Protein AF-A0AAU9R9P5-F1 (afdb_monomer)

Structure (mmCIF, N/CA/C/O backbone):
data_AF-A0AAU9R9P5-F1
#
_entry.id   AF-A0AAU9R9P5-F1
#
loop_
_atom_site.group_PDB
_atom_site.id
_atom_site.type_symbol
_atom_site.label_atom_id
_atom_site.label_alt_id
_atom_site.label_comp_id
_atom_site.label_asym_id
_atom_site.label_entity_id
_atom_site.label_seq_id
_atom_site.pdbx_PDB_ins_code
_atom_site.Cartn_x
_atom_site.Cartn_y
_atom_site.Cartn_z
_atom_site.occupancy
_atom_site.B_iso_or_equiv
_atom_site.auth_seq_id
_atom_site.auth_comp_id
_atom_site.auth_asym_id
_atom_site.auth_atom_id
_atom_site.pdbx_PDB_model_num
ATOM 1 N N . MET A 1 1 ? -81.548 -40.524 -38.681 1.00 37.81 1 MET A N 1
ATOM 2 C CA . MET A 1 1 ? -80.956 -41.274 -37.548 1.00 37.81 1 MET A CA 1
ATOM 3 C C . MET A 1 1 ? -80.816 -40.318 -36.364 1.00 37.81 1 MET A C 1
ATOM 5 O O . MET A 1 1 ? -80.563 -39.145 -36.595 1.00 37.81 1 MET A O 1
ATOM 9 N N . ILE A 1 2 ? -81.042 -40.787 -35.137 1.00 28.77 2 ILE A N 1
ATOM 10 C CA . ILE A 1 2 ? -80.993 -40.034 -33.860 1.00 28.77 2 ILE A CA 1
ATOM 11 C C . ILE A 1 2 ? -79.858 -40.667 -33.016 1.00 28.77 2 ILE A C 1
ATOM 13 O O . ILE A 1 2 ? -79.661 -41.870 -33.199 1.00 28.77 2 ILE A O 1
ATOM 17 N N . PRO A 1 3 ? -79.146 -39.999 -32.070 1.00 41.91 3 PRO A N 1
ATOM 18 C CA . PRO A 1 3 ? -79.116 -38.583 -31.654 1.00 41.91 3 PRO A CA 1
ATOM 19 C C . PRO A 1 3 ? -77.734 -37.950 -32.061 1.00 41.91 3 PRO A C 1
ATOM 21 O O . PRO A 1 3 ? -77.347 -38.176 -33.198 1.00 41.91 3 PRO A O 1
ATOM 24 N N . LYS A 1 4 ? -76.911 -37.160 -31.324 1.00 35.78 4 LYS A N 1
ATOM 25 C CA . LYS A 1 4 ? -76.925 -36.603 -29.947 1.00 35.78 4 LYS A CA 1
ATOM 26 C C . LYS A 1 4 ? -76.012 -35.360 -29.773 1.00 35.78 4 LYS A C 1
ATOM 28 O O . LYS A 1 4 ? -74.837 -35.391 -30.109 1.00 35.78 4 LYS A O 1
ATOM 33 N N . ARG A 1 5 ? -76.577 -34.304 -29.168 1.00 34.19 5 ARG A N 1
ATOM 34 C CA . ARG A 1 5 ? -75.988 -33.269 -28.275 1.00 34.19 5 ARG A CA 1
ATOM 35 C C . ARG A 1 5 ? -74.442 -33.261 -28.104 1.00 34.19 5 ARG A C 1
ATOM 37 O O . ARG A 1 5 ? -73.913 -34.089 -27.366 1.00 34.19 5 ARG A O 1
ATOM 44 N N . LYS A 1 6 ? -73.734 -32.244 -28.630 1.00 39.09 6 LYS A N 1
ATOM 45 C CA . LYS A 1 6 ? -72.429 -31.825 -28.063 1.00 39.09 6 LYS A CA 1
ATOM 46 C C . LYS A 1 6 ? -72.689 -31.115 -26.731 1.00 39.09 6 LYS A C 1
ATOM 48 O O . LYS A 1 6 ? -73.464 -30.162 -26.696 1.00 39.09 6 LYS A O 1
ATOM 53 N N . ASN A 1 7 ? -72.069 -31.579 -25.649 1.00 37.62 7 ASN A N 1
ATOM 54 C CA . ASN A 1 7 ? -72.181 -30.928 -24.343 1.00 37.62 7 ASN A CA 1
ATOM 55 C C . ASN A 1 7 ? -71.258 -29.707 -24.253 1.00 37.62 7 ASN A C 1
ATOM 57 O O . ASN A 1 7 ? -70.141 -29.717 -24.769 1.00 37.62 7 ASN A O 1
ATOM 61 N N . SER A 1 8 ? -71.718 -28.686 -23.531 1.00 43.59 8 SER A N 1
ATOM 62 C CA . SER A 1 8 ? -70.841 -27.654 -22.979 1.00 43.59 8 SER A CA 1
ATOM 63 C C . SER A 1 8 ? -69.870 -28.286 -21.982 1.00 43.59 8 SER A C 1
ATOM 65 O O . SER A 1 8 ? -70.287 -29.105 -21.166 1.00 43.59 8 SER A O 1
ATOM 67 N N . ASN A 1 9 ? -68.612 -27.853 -22.007 1.00 38.44 9 ASN A N 1
ATOM 68 C CA . ASN A 1 9 ? -67.806 -27.745 -20.797 1.00 38.44 9 ASN A CA 1
ATOM 69 C C . ASN A 1 9 ? -67.014 -26.439 -20.874 1.00 38.44 9 ASN A C 1
ATOM 71 O O . ASN A 1 9 ? -66.158 -26.241 -21.735 1.00 38.44 9 ASN A O 1
ATOM 75 N N . LYS A 1 10 ? -67.373 -25.516 -19.985 1.00 42.66 10 LYS A N 1
ATOM 76 C CA . LYS A 1 10 ? -66.825 -24.166 -19.893 1.00 42.66 10 LYS A CA 1
ATOM 77 C C . LYS A 1 10 ? -65.456 -24.266 -19.219 1.00 42.66 10 LYS A C 1
ATOM 79 O O . LYS A 1 10 ? -65.394 -24.395 -18.003 1.00 42.66 10 LYS A O 1
ATOM 84 N N . MET A 1 11 ? -64.368 -24.243 -19.994 1.00 39.88 11 MET A N 1
ATOM 85 C CA . MET A 1 11 ? -63.019 -24.158 -19.422 1.00 39.88 11 MET A CA 1
ATOM 86 C C . MET A 1 11 ? -62.846 -22.809 -18.725 1.00 39.88 11 MET A C 1
ATOM 88 O O . MET A 1 11 ? -62.544 -21.794 -19.358 1.00 39.88 11 MET A O 1
ATOM 92 N N . GLU A 1 12 ? -63.036 -22.805 -17.411 1.00 40.84 12 GLU A N 1
ATOM 93 C CA . GLU A 1 12 ? -62.598 -21.711 -16.561 1.00 40.84 12 GLU A CA 1
ATOM 94 C C . GLU A 1 12 ? -61.076 -21.614 -16.669 1.00 40.84 12 GLU A C 1
ATOM 96 O O . GLU A 1 12 ? -60.348 -22.578 -16.420 1.00 40.84 12 GLU A O 1
ATOM 101 N N . LYS A 1 13 ? -60.583 -20.454 -17.109 1.00 37.19 13 LYS A N 1
ATOM 102 C CA . LYS A 1 13 ? -59.147 -20.191 -17.175 1.00 37.19 13 LYS A CA 1
ATOM 103 C C . LYS A 1 13 ? -58.648 -19.996 -15.750 1.00 37.19 13 LYS A C 1
ATOM 105 O O . LYS A 1 13 ? -58.650 -18.872 -15.255 1.00 37.19 13 LYS A O 1
ATOM 110 N N . LEU A 1 14 ? -58.255 -21.095 -15.106 1.00 36.91 14 LEU A N 1
ATOM 111 C CA . LEU A 1 14 ? -57.633 -21.089 -13.788 1.00 36.91 14 LEU A CA 1
ATOM 112 C C . LEU A 1 14 ? -56.349 -20.256 -13.868 1.00 36.91 14 LEU A C 1
ATOM 114 O O . LEU A 1 14 ? -55.315 -20.712 -14.357 1.00 36.91 14 LEU A O 1
ATOM 118 N N . LEU A 1 15 ? -56.454 -18.993 -13.464 1.00 35.28 15 LEU A N 1
ATOM 119 C CA . LEU A 1 15 ? -55.381 -18.024 -13.591 1.00 35.28 15 LEU A CA 1
ATOM 120 C C . LEU A 1 15 ? -54.384 -18.293 -12.466 1.00 35.28 15 LEU A C 1
ATOM 122 O O . LEU A 1 15 ? -54.540 -17.786 -11.358 1.00 35.28 15 LEU A O 1
ATOM 126 N N . VAL A 1 16 ? -53.400 -19.154 -12.745 1.00 39.41 16 VAL A N 1
ATOM 127 C CA . VAL A 1 16 ? -52.330 -19.510 -11.806 1.00 39.41 16 VAL A CA 1
ATOM 128 C C . VAL A 1 16 ? -51.485 -18.267 -11.553 1.00 39.41 16 VAL A C 1
ATOM 130 O O . VAL A 1 16 ? -50.494 -18.005 -12.237 1.00 39.41 16 VAL A O 1
ATOM 133 N N . LEU A 1 17 ? -51.916 -17.473 -10.574 1.00 40.88 17 LEU A N 1
ATOM 134 C CA . LEU A 1 17 ? -51.205 -16.304 -10.095 1.00 40.88 17 LEU A CA 1
ATOM 135 C C . LEU A 1 17 ? -49.980 -16.794 -9.322 1.00 40.88 17 LEU A C 1
ATOM 137 O O . LEU A 1 17 ? -50.003 -16.942 -8.102 1.00 40.88 17 LEU A O 1
ATOM 141 N N . SER A 1 18 ? -48.922 -17.091 -10.075 1.00 44.28 18 SER A N 1
ATOM 142 C CA . SER A 1 18 ? -47.599 -17.422 -9.564 1.00 44.28 18 SER A CA 1
ATOM 143 C C . SER A 1 18 ? -47.056 -16.228 -8.783 1.00 44.28 18 SER A C 1
ATOM 145 O O . SER A 1 18 ? -46.305 -15.409 -9.318 1.00 44.28 18 SER A O 1
ATOM 147 N N . LEU A 1 19 ? -47.435 -16.150 -7.506 1.00 42.16 19 LEU A N 1
ATOM 148 C CA . LEU A 1 19 ? -46.824 -15.311 -6.485 1.00 42.16 19 LEU A CA 1
ATOM 149 C C . LEU A 1 19 ? -45.392 -15.797 -6.258 1.00 42.16 19 LEU A C 1
ATOM 151 O O . LEU A 1 19 ? -45.064 -16.443 -5.264 1.00 42.16 19 LEU A O 1
ATOM 155 N N . LEU A 1 20 ? -44.530 -15.458 -7.217 1.00 40.12 20 LEU A N 1
ATOM 156 C CA . LEU A 1 20 ? -43.106 -15.342 -6.993 1.00 40.12 20 LEU A CA 1
ATOM 157 C C . LEU A 1 20 ? -42.948 -14.382 -5.820 1.00 40.12 20 LEU A C 1
ATOM 159 O O . LEU A 1 20 ? -43.106 -13.170 -5.969 1.00 40.12 20 LEU A O 1
ATOM 163 N N . LEU A 1 21 ? -42.630 -14.945 -4.656 1.00 44.06 21 LEU A N 1
ATOM 164 C CA . LEU A 1 21 ? -42.079 -14.212 -3.529 1.00 44.06 21 LEU A CA 1
ATOM 165 C C . LEU A 1 21 ? -40.680 -13.742 -3.931 1.00 44.06 21 LEU A C 1
ATOM 167 O O . LEU A 1 21 ? -39.663 -14.243 -3.450 1.00 44.06 21 LEU A O 1
ATOM 171 N N . ILE A 1 22 ? -40.639 -12.762 -4.837 1.00 45.56 22 ILE A N 1
ATOM 172 C CA . ILE A 1 22 ? -39.493 -11.889 -5.004 1.00 45.56 22 ILE A CA 1
ATOM 173 C C . ILE A 1 22 ? -39.388 -11.171 -3.668 1.00 45.56 22 ILE A C 1
ATOM 175 O O . ILE A 1 22 ? -40.047 -10.160 -3.429 1.00 45.56 22 ILE A O 1
ATOM 179 N N . SER A 1 23 ? -38.576 -11.732 -2.775 1.00 40.72 23 SER A N 1
ATOM 180 C CA . SER A 1 23 ? -38.058 -10.997 -1.640 1.00 40.72 23 SER A CA 1
ATOM 181 C C . SER A 1 23 ? -37.206 -9.877 -2.221 1.00 40.72 23 SER A C 1
ATOM 183 O O . SER A 1 23 ? -35.996 -10.017 -2.406 1.00 40.72 23 SER A O 1
ATOM 185 N N . THR A 1 24 ? -37.854 -8.757 -2.548 1.00 44.97 24 THR A N 1
ATOM 186 C CA . THR A 1 24 ? -37.203 -7.471 -2.748 1.00 44.97 24 THR A CA 1
ATOM 187 C C . THR A 1 24 ? -36.682 -7.045 -1.388 1.00 44.97 24 THR A C 1
ATOM 189 O O . THR A 1 24 ? -37.244 -6.185 -0.711 1.00 44.97 24 THR A O 1
ATOM 192 N N . SER A 1 25 ? -35.610 -7.716 -0.976 1.00 43.50 25 SER A N 1
ATOM 193 C CA . SER A 1 25 ? -34.723 -7.305 0.088 1.00 43.50 25 SER A CA 1
ATOM 194 C C . SER A 1 25 ? -34.164 -5.963 -0.351 1.00 43.50 25 SER A C 1
ATOM 196 O O . SER A 1 25 ? -33.149 -5.900 -1.045 1.00 43.50 25 SER A O 1
ATOM 198 N N . ILE A 1 26 ? -34.880 -4.886 -0.015 1.00 42.50 26 ILE A N 1
ATOM 199 C CA . ILE A 1 26 ? -34.379 -3.525 -0.141 1.00 42.50 26 ILE A CA 1
ATOM 200 C C . ILE A 1 26 ? -33.242 -3.453 0.867 1.00 42.50 26 ILE A C 1
ATOM 202 O O . ILE A 1 26 ? -33.437 -3.135 2.039 1.00 42.50 26 ILE A O 1
ATOM 206 N N . ALA A 1 27 ? -32.054 -3.837 0.406 1.00 40.03 27 ALA A N 1
ATOM 207 C CA . ALA A 1 27 ? -30.817 -3.692 1.134 1.00 40.03 27 ALA A CA 1
ATOM 208 C C . ALA A 1 27 ? -30.578 -2.190 1.263 1.00 40.03 27 ALA A C 1
ATOM 210 O O . ALA A 1 27 ? -29.972 -1.559 0.395 1.00 40.03 27 ALA A O 1
ATOM 211 N N . THR A 1 28 ? -31.123 -1.606 2.329 1.00 36.69 28 THR A N 1
ATOM 212 C CA . THR A 1 28 ? -30.851 -0.230 2.716 1.00 36.69 28 THR A CA 1
ATOM 213 C C . THR A 1 28 ? -29.348 -0.119 2.894 1.00 36.69 28 THR A C 1
ATOM 215 O O . THR A 1 28 ? -28.802 -0.612 3.882 1.00 36.69 28 THR A O 1
ATOM 218 N N . SER A 1 29 ? -28.678 0.494 1.919 1.00 41.69 29 SER A N 1
ATOM 219 C CA . SER A 1 29 ? -27.286 0.902 2.050 1.00 41.69 29 SER A CA 1
ATOM 220 C C . SER A 1 29 ? -27.223 1.852 3.242 1.00 41.69 29 SER A C 1
ATOM 222 O O . SER A 1 29 ? -27.644 3.004 3.143 1.00 41.69 29 SER A O 1
ATOM 224 N N . GLN A 1 30 ? -26.804 1.341 4.403 1.00 39.16 30 GLN A N 1
ATOM 225 C CA . GLN A 1 30 ? -26.722 2.131 5.625 1.00 39.16 30 GLN A CA 1
ATOM 226 C C . GLN A 1 30 ? -25.547 3.094 5.479 1.00 39.16 30 GLN A C 1
ATOM 228 O O . GLN A 1 30 ? -24.407 2.784 5.818 1.00 39.16 30 GLN A O 1
ATOM 233 N N . SER A 1 31 ? -25.837 4.271 4.928 1.00 51.16 31 SER A N 1
ATOM 234 C CA . SER A 1 31 ? -24.870 5.293 4.533 1.00 51.16 31 SER A CA 1
ATOM 235 C C . SER A 1 31 ? -24.305 6.094 5.716 1.00 51.16 31 SER A C 1
ATOM 237 O O . SER A 1 31 ? -24.112 7.303 5.616 1.00 51.16 31 SER A O 1
ATOM 239 N N . VAL A 1 32 ? -24.032 5.410 6.830 1.00 48.16 32 VAL A N 1
ATOM 240 C CA . VAL A 1 32 ? -23.119 5.832 7.897 1.00 48.16 32 VAL A CA 1
ATOM 241 C C . VAL A 1 32 ? -22.402 4.576 8.399 1.00 48.16 32 VAL A C 1
ATOM 243 O O . VAL A 1 32 ? -22.877 3.893 9.303 1.00 48.16 32 VAL A O 1
ATOM 246 N N . THR A 1 33 ? -21.239 4.258 7.830 1.00 63.41 33 THR A N 1
ATOM 247 C CA . THR A 1 33 ? -20.317 3.319 8.479 1.00 63.41 33 THR A CA 1
ATOM 248 C C . THR A 1 33 ? -19.834 3.955 9.782 1.00 63.41 33 THR A C 1
ATOM 250 O O . THR A 1 33 ? -19.193 5.001 9.753 1.00 63.41 33 THR A O 1
ATOM 253 N N . ASP A 1 34 ? -20.144 3.355 10.930 1.00 81.31 34 ASP A N 1
ATOM 254 C CA . ASP A 1 34 ? -19.663 3.827 12.234 1.00 81.31 34 ASP A CA 1
ATOM 255 C C . ASP A 1 34 ? -18.132 3.631 12.338 1.00 81.31 34 ASP A C 1
ATOM 257 O O . ASP A 1 34 ? -17.662 2.489 12.282 1.00 81.31 34 ASP A O 1
ATOM 261 N N . PRO A 1 35 ? -17.317 4.691 12.514 1.00 85.75 35 PRO A N 1
ATOM 262 C CA . PRO A 1 35 ? -15.873 4.531 12.680 1.00 85.75 35 PRO A CA 1
ATOM 263 C C . PRO A 1 35 ? -15.501 3.744 13.948 1.00 85.75 35 PRO A C 1
ATOM 265 O O . PRO A 1 35 ? -14.478 3.061 13.969 1.00 85.75 35 PRO A O 1
ATOM 268 N N . VAL A 1 36 ? -16.343 3.759 14.988 1.00 90.94 36 VAL A N 1
ATOM 269 C CA . VAL A 1 36 ? -16.156 2.948 16.202 1.00 90.94 36 VAL A CA 1
ATOM 270 C C . VAL A 1 36 ? -16.464 1.468 15.929 1.00 90.94 36 VAL A C 1
ATOM 272 O O . VAL A 1 36 ? -15.872 0.591 16.554 1.00 90.94 36 VAL A O 1
ATOM 275 N N . ALA A 1 37 ? -17.332 1.145 14.968 1.00 91.38 37 ALA A N 1
ATOM 276 C CA . ALA A 1 37 ? -17.546 -0.224 14.495 1.00 91.38 37 ALA A CA 1
ATOM 277 C C . ALA A 1 37 ? -16.326 -0.753 13.731 1.00 91.38 37 ALA A C 1
ATOM 279 O O . ALA A 1 37 ? -15.979 -1.920 13.894 1.00 91.38 37 ALA A O 1
ATOM 280 N N . PHE A 1 38 ? -15.627 0.103 12.979 1.00 91.75 38 PHE A N 1
ATOM 281 C CA . PHE A 1 38 ? -14.360 -0.266 12.344 1.00 91.75 38 PHE A CA 1
ATOM 282 C C . PHE A 1 38 ? -13.267 -0.573 13.383 1.00 91.75 38 PHE A C 1
ATOM 284 O O . PHE A 1 38 ? -12.600 -1.597 13.260 1.00 91.75 38 PHE A O 1
ATOM 291 N N . LEU A 1 39 ? -13.138 0.225 14.455 1.00 94.00 39 LEU A N 1
ATOM 292 C CA . LEU A 1 39 ? -12.240 -0.110 15.577 1.00 94.00 39 LEU A CA 1
ATOM 293 C C . LEU A 1 39 ? -12.611 -1.460 16.219 1.00 94.00 39 LEU A C 1
ATOM 295 O O . LEU A 1 39 ? -11.762 -2.338 16.342 1.00 94.00 39 LEU A O 1
ATOM 299 N N . ARG A 1 40 ? -13.902 -1.674 16.516 1.00 94.75 40 ARG A N 1
ATOM 300 C CA . ARG A 1 40 ? -14.420 -2.951 17.045 1.00 94.75 40 ARG A CA 1
ATOM 301 C C . ARG A 1 40 ? -14.235 -4.137 16.094 1.00 94.75 40 ARG A C 1
ATOM 303 O O . ARG A 1 40 ? -14.263 -5.272 16.556 1.00 94.75 40 ARG A O 1
ATOM 310 N N . CYS A 1 41 ? -14.076 -3.904 14.791 1.00 94.94 41 CYS A N 1
ATOM 311 C CA . CYS A 1 41 ? -13.670 -4.941 13.850 1.00 94.94 41 CYS A CA 1
ATOM 312 C C . CYS A 1 41 ? -12.181 -5.264 14.008 1.00 94.94 41 CYS A C 1
ATOM 314 O O . CYS A 1 41 ? -11.843 -6.437 14.137 1.00 94.94 41 CYS A O 1
ATOM 316 N N . LEU A 1 42 ? -11.300 -4.255 14.062 1.00 95.12 42 LEU A N 1
ATOM 317 C CA . LEU A 1 42 ? -9.852 -4.460 14.218 1.00 95.12 42 LEU A CA 1
ATOM 318 C C . LEU A 1 42 ? -9.527 -5.317 15.452 1.00 95.12 42 LEU A C 1
ATOM 320 O O . LEU A 1 42 ? -8.740 -6.257 15.348 1.00 95.12 42 LEU A O 1
ATOM 324 N N . ASP A 1 43 ? -10.186 -5.052 16.582 1.00 94.44 43 ASP A N 1
ATOM 325 C CA . ASP A 1 43 ? -9.998 -5.792 17.842 1.00 94.44 43 ASP A CA 1
ATOM 326 C C . ASP A 1 43 ? -10.553 -7.232 17.829 1.00 94.44 43 ASP A C 1
ATOM 328 O O . ASP A 1 43 ? -10.284 -8.004 18.748 1.00 94.44 43 ASP A O 1
ATOM 332 N N . ARG A 1 44 ? -11.327 -7.615 16.803 1.00 94.06 44 ARG A N 1
ATOM 333 C CA . ARG A 1 44 ? -11.788 -9.001 16.580 1.00 94.06 44 ARG A CA 1
ATOM 334 C C . ARG A 1 44 ? -10.860 -9.801 15.669 1.00 94.06 44 ARG A C 1
ATOM 336 O O . ARG A 1 44 ? -10.983 -11.023 15.614 1.00 94.06 44 ARG A O 1
ATOM 343 N N . GLN A 1 45 ? -9.987 -9.131 14.922 1.00 93.06 45 GLN A N 1
ATOM 344 C CA . GLN A 1 45 ? -9.020 -9.786 14.044 1.00 93.06 45 GLN A CA 1
ATOM 345 C C . GLN A 1 45 ? -7.837 -10.326 14.866 1.00 93.06 45 GLN A C 1
ATOM 347 O O . GLN A 1 45 ? -7.554 -9.790 15.941 1.00 93.06 45 GLN A O 1
ATOM 352 N N . PRO A 1 46 ? -7.107 -11.348 14.377 1.00 91.06 46 PRO A N 1
ATOM 353 C CA . PRO A 1 46 ? -5.859 -11.789 14.996 1.00 91.06 46 PRO A CA 1
ATOM 354 C C . PRO A 1 46 ? -4.915 -10.607 15.258 1.00 91.06 46 PRO A C 1
ATOM 356 O O . PRO A 1 46 ? -4.773 -9.722 14.414 1.00 91.06 46 PRO A O 1
ATOM 359 N N . THR A 1 47 ? -4.300 -10.569 16.440 1.00 90.38 47 THR A N 1
ATOM 360 C CA . THR A 1 47 ? -3.525 -9.420 16.931 1.00 90.38 47 THR A CA 1
ATOM 361 C C . THR A 1 47 ? -2.300 -9.899 17.703 1.00 90.38 47 THR A C 1
ATOM 363 O O . THR A 1 47 ? -2.343 -10.948 18.350 1.00 90.38 47 THR A O 1
ATOM 366 N N . ASP A 1 48 ? -1.211 -9.133 17.662 1.00 87.06 48 ASP A N 1
ATOM 367 C CA . ASP A 1 48 ? -0.045 -9.396 18.505 1.00 87.06 48 ASP A CA 1
ATOM 368 C C . ASP A 1 48 ? -0.415 -9.129 19.985 1.00 87.06 48 ASP A C 1
ATOM 370 O O . ASP A 1 48 ? -0.988 -8.073 20.270 1.00 87.06 48 ASP A O 1
ATOM 374 N N . PRO A 1 49 ? -0.080 -10.002 20.962 1.00 82.62 49 PRO A N 1
ATOM 375 C CA . PRO A 1 49 ? -0.492 -9.821 22.365 1.00 82.62 49 PRO A CA 1
ATOM 376 C C . PRO A 1 49 ? -0.029 -8.510 23.023 1.00 82.62 49 PRO A C 1
ATOM 378 O O . PRO A 1 49 ? -0.595 -8.080 24.024 1.00 82.62 49 PRO A O 1
ATOM 381 N N . THR A 1 50 ? 1.002 -7.872 22.465 1.00 85.75 50 THR A N 1
ATOM 382 C CA . THR A 1 50 ? 1.573 -6.588 22.906 1.00 85.75 50 THR A CA 1
ATOM 383 C C . THR A 1 50 ? 1.239 -5.419 21.966 1.00 85.75 50 THR A C 1
ATOM 385 O O . THR A 1 50 ? 1.769 -4.320 22.130 1.00 85.75 50 THR A O 1
ATOM 388 N N . SER A 1 51 ? 0.382 -5.623 20.962 1.00 87.50 51 SER A N 1
ATOM 389 C CA . SER A 1 51 ? -0.079 -4.584 20.034 1.00 87.50 51 SER A CA 1
ATOM 390 C C . SER A 1 51 ? -1.504 -4.872 19.541 1.00 87.50 51 SER A C 1
ATOM 392 O O . SER A 1 51 ? -1.683 -5.544 18.524 1.00 87.50 51 SER A O 1
ATOM 394 N N . PRO A 1 52 ? -2.529 -4.365 20.255 1.00 93.44 52 PRO A N 1
ATOM 395 C CA . PRO A 1 52 ? -3.925 -4.444 19.833 1.00 93.44 52 PRO A CA 1
ATOM 396 C C . PRO A 1 52 ? -4.169 -3.661 18.540 1.00 93.44 52 PRO A C 1
ATOM 398 O O . PRO A 1 52 ? -3.791 -2.492 18.439 1.00 93.44 52 PRO A O 1
ATOM 401 N N . ASN A 1 53 ? -4.847 -4.275 17.570 1.00 94.88 53 ASN A N 1
ATOM 402 C CA . ASN A 1 53 ? -5.002 -3.708 16.228 1.00 94.88 53 ASN A CA 1
ATOM 403 C C . ASN A 1 53 ? -5.665 -2.309 16.194 1.00 94.88 53 ASN A C 1
ATOM 405 O O . ASN A 1 53 ? -5.323 -1.504 15.323 1.00 94.88 53 ASN A O 1
ATOM 409 N N . SER A 1 54 ? -6.581 -1.981 17.118 1.00 94.06 54 SER A N 1
ATOM 410 C CA . SER A 1 54 ? -7.176 -0.634 17.211 1.00 94.06 54 SER A CA 1
ATOM 411 C C . SER A 1 54 ? -6.230 0.440 17.762 1.00 94.06 54 SER A C 1
ATOM 413 O O . SER A 1 54 ? -6.426 1.619 17.470 1.00 94.06 54 SER A O 1
ATOM 415 N N . ALA A 1 55 ? -5.177 0.079 18.505 1.00 93.00 55 ALA A N 1
ATOM 416 C CA . ALA A 1 55 ? -4.307 1.039 19.195 1.00 93.00 55 ALA A CA 1
ATOM 417 C C . ALA A 1 55 ? -3.467 1.912 18.240 1.00 93.00 55 ALA A C 1
ATOM 419 O O . ALA A 1 55 ? -3.035 3.006 18.608 1.00 93.00 55 ALA A O 1
ATOM 420 N N . VAL A 1 56 ? -3.260 1.453 17.000 1.00 93.00 56 VAL A N 1
ATOM 421 C CA . VAL A 1 56 ? -2.616 2.225 15.918 1.00 93.00 56 VAL A CA 1
ATOM 422 C C . VAL A 1 56 ? -3.621 2.840 14.935 1.00 93.00 56 VAL A C 1
ATOM 424 O O . VAL A 1 56 ? -3.215 3.398 13.911 1.00 93.00 56 VAL A O 1
ATOM 427 N N . ALA A 1 57 ? -4.924 2.720 15.199 1.00 94.12 57 ALA A N 1
ATOM 428 C CA . ALA A 1 57 ? -5.985 3.236 14.348 1.00 94.12 57 ALA A CA 1
ATOM 429 C C . ALA A 1 57 ? -6.560 4.551 14.897 1.00 94.12 57 ALA A C 1
ATOM 431 O O . ALA A 1 57 ? -6.795 4.712 16.091 1.00 94.12 57 ALA A O 1
ATOM 432 N N . TYR A 1 58 ? -6.811 5.496 13.994 1.00 93.38 58 TYR A N 1
ATOM 433 C CA . TYR A 1 58 ? -7.348 6.816 14.309 1.00 93.38 58 TYR A CA 1
ATOM 434 C C . TYR A 1 58 ? -8.587 7.090 13.461 1.00 93.38 58 TYR A C 1
ATOM 436 O O . TYR A 1 58 ? -8.546 6.984 12.232 1.00 93.38 58 TYR A O 1
ATOM 444 N N . ILE A 1 59 ? -9.667 7.496 14.115 1.00 91.81 59 ILE A N 1
ATOM 445 C CA . ILE A 1 59 ? -10.951 7.880 13.523 1.00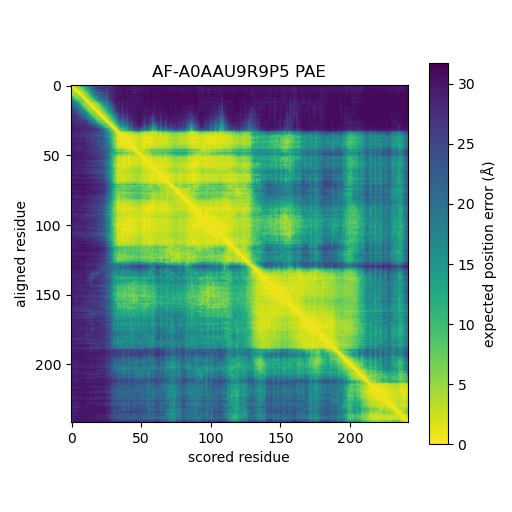 91.81 59 ILE A CA 1
ATOM 446 C C . ILE A 1 59 ? -11.239 9.371 13.786 1.00 91.81 59 ILE A C 1
ATOM 448 O O . ILE A 1 59 ? -10.648 9.939 14.705 1.00 91.81 59 ILE A O 1
ATOM 452 N N . PRO A 1 60 ? -12.136 10.035 13.027 1.00 88.31 60 PRO A N 1
ATOM 453 C CA . PRO A 1 60 ? -12.339 11.487 13.112 1.00 88.31 60 PRO A CA 1
ATOM 454 C C . PRO A 1 60 ? -12.733 12.046 14.490 1.00 88.31 60 PRO A C 1
ATOM 456 O O . PRO A 1 60 ? -12.593 13.245 14.713 1.00 88.31 60 PRO A O 1
ATOM 459 N N . THR A 1 61 ? -13.210 11.204 15.412 1.00 89.75 61 THR A N 1
ATOM 460 C CA . THR A 1 61 ? -13.531 11.575 16.801 1.00 89.75 61 THR A CA 1
ATOM 461 C C . THR A 1 61 ? -12.321 11.565 17.744 1.00 89.75 61 THR A C 1
ATOM 463 O O . THR A 1 61 ? -12.412 12.107 18.844 1.00 89.75 61 THR A O 1
ATOM 466 N N . ASN A 1 62 ? -11.172 10.998 17.353 1.00 91.88 62 ASN A N 1
ATOM 467 C CA . ASN A 1 62 ? -9.948 11.100 18.148 1.00 91.88 62 ASN A CA 1
ATOM 468 C C . ASN A 1 62 ? -9.324 12.496 17.992 1.00 91.88 62 ASN A C 1
ATOM 470 O O . ASN A 1 62 ? -9.033 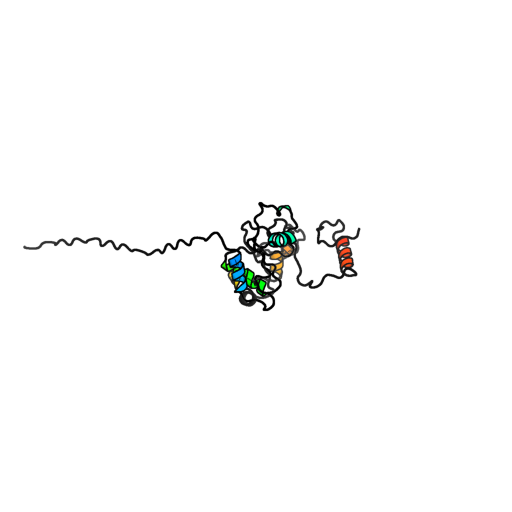12.932 16.878 1.00 91.88 62 ASN A O 1
ATOM 474 N N . SER A 1 63 ? -8.990 13.151 19.105 1.00 93.19 63 SER A N 1
ATOM 475 C CA . SER A 1 63 ? -8.286 14.448 19.118 1.00 93.19 63 SER A CA 1
ATOM 476 C C . SER A 1 63 ? -6.953 14.435 18.349 1.00 93.19 63 SER A C 1
ATOM 478 O O . SER A 1 63 ? -6.540 15.447 17.784 1.00 93.19 63 SER A O 1
ATOM 480 N N . SER A 1 64 ? -6.295 13.276 18.270 1.00 92.62 64 SER A N 1
ATOM 481 C CA . SER A 1 64 ? -5.051 13.056 17.526 1.00 92.62 64 SER A CA 1
ATOM 482 C C . SER A 1 64 ? -5.228 12.925 16.005 1.00 92.62 64 SER A C 1
ATOM 484 O O . SER A 1 64 ? -4.243 13.086 15.280 1.00 92.62 64 SER A O 1
ATOM 486 N N . PHE A 1 65 ? -6.441 12.669 15.496 1.00 89.19 65 PHE A N 1
ATOM 487 C CA . PHE A 1 65 ? -6.693 12.312 14.091 1.00 89.19 65 PHE A CA 1
ATOM 488 C C . PHE A 1 65 ? -6.124 13.333 13.101 1.00 89.19 65 PHE A C 1
ATOM 490 O O . PHE A 1 65 ? -5.332 12.985 12.224 1.00 89.19 65 PHE A O 1
ATOM 497 N N . THR A 1 66 ? -6.455 14.614 13.279 1.00 86.31 66 THR A N 1
ATOM 498 C CA . THR A 1 66 ? -5.992 15.703 12.403 1.00 86.31 66 THR A CA 1
ATOM 499 C C . THR A 1 66 ? -4.468 15.858 12.433 1.00 86.31 66 THR A C 1
ATOM 501 O O . THR A 1 66 ? -3.855 16.117 11.397 1.00 86.31 66 THR A O 1
ATOM 504 N N . ALA A 1 67 ? -3.829 15.640 13.587 1.00 85.62 67 ALA A N 1
ATOM 505 C CA . ALA A 1 67 ? -2.373 15.693 13.712 1.00 85.62 67 ALA A CA 1
ATOM 506 C C . ALA A 1 67 ? -1.693 14.504 13.005 1.00 85.62 67 ALA A C 1
ATOM 508 O O . ALA A 1 67 ? -0.717 14.694 12.276 1.00 85.62 67 ALA A O 1
ATOM 509 N N . VAL A 1 68 ? -2.226 13.287 13.158 1.00 85.62 68 VAL A N 1
ATOM 510 C CA . VAL A 1 68 ? -1.740 12.082 12.458 1.00 85.62 68 VAL A CA 1
ATOM 511 C C . VAL A 1 68 ? -1.956 12.191 10.944 1.00 85.62 68 VAL A C 1
ATOM 513 O O . VAL A 1 68 ? -1.079 11.813 10.162 1.00 85.62 68 VAL A O 1
ATOM 516 N N . LEU A 1 69 ? -3.080 12.768 10.510 1.00 83.38 69 LEU A N 1
ATOM 517 C CA . LEU A 1 69 ? -3.351 13.048 9.103 1.00 83.38 69 LEU A CA 1
ATOM 518 C C . LEU A 1 69 ? -2.299 14.009 8.527 1.00 83.38 69 LEU A C 1
ATOM 520 O O . LEU A 1 69 ? -1.612 13.635 7.571 1.00 83.38 69 LEU A O 1
ATOM 524 N N . ARG A 1 70 ? -2.116 15.184 9.147 1.00 83.19 70 ARG A N 1
ATOM 525 C CA . ARG A 1 70 ? -1.218 16.264 8.687 1.00 83.19 70 ARG A CA 1
ATOM 526 C C . ARG A 1 70 ? 0.270 15.913 8.706 1.00 83.19 70 ARG A C 1
ATOM 528 O O . ARG A 1 70 ? 0.979 16.315 7.790 1.00 83.19 70 ARG A O 1
ATOM 535 N N . ARG A 1 71 ? 0.742 15.079 9.646 1.00 78.88 71 ARG A N 1
ATOM 536 C CA . ARG A 1 71 ? 2.147 14.591 9.744 1.00 78.88 71 ARG A CA 1
ATOM 537 C C . ARG A 1 71 ? 2.724 13.947 8.466 1.00 78.88 71 ARG A C 1
ATOM 539 O O . ARG A 1 71 ? 3.916 13.646 8.421 1.00 78.88 71 ARG A O 1
ATOM 546 N N . ARG A 1 72 ? 1.892 13.668 7.460 1.00 71.81 72 ARG A N 1
ATOM 547 C CA . ARG A 1 72 ? 2.258 13.088 6.156 1.00 71.81 72 ARG A CA 1
ATOM 548 C C . ARG A 1 72 ? 1.490 13.759 4.996 1.00 71.81 72 ARG A C 1
ATOM 550 O O . ARG A 1 72 ? 1.113 13.077 4.042 1.00 71.81 72 ARG A O 1
ATOM 557 N N . ILE A 1 73 ? 1.213 15.063 5.094 1.00 73.69 73 ILE A N 1
ATOM 558 C CA . ILE A 1 73 ? 0.690 15.909 4.002 1.00 73.69 73 ILE A CA 1
ATOM 559 C C . ILE A 1 73 ? 1.747 16.980 3.681 1.00 73.69 73 ILE A C 1
ATOM 561 O O . ILE A 1 73 ? 1.757 18.023 4.328 1.00 73.69 73 ILE A O 1
ATOM 565 N N . PRO A 1 74 ? 2.657 16.739 2.719 1.00 68.50 74 PRO A N 1
ATOM 566 C CA . PRO A 1 74 ? 3.627 17.747 2.293 1.00 68.50 74 PRO A CA 1
ATOM 567 C C . PRO A 1 74 ? 3.002 18.776 1.336 1.00 68.50 74 PRO A C 1
ATOM 569 O O . PRO A 1 74 ? 3.358 19.948 1.369 1.00 68.50 74 PRO A O 1
ATOM 572 N N . A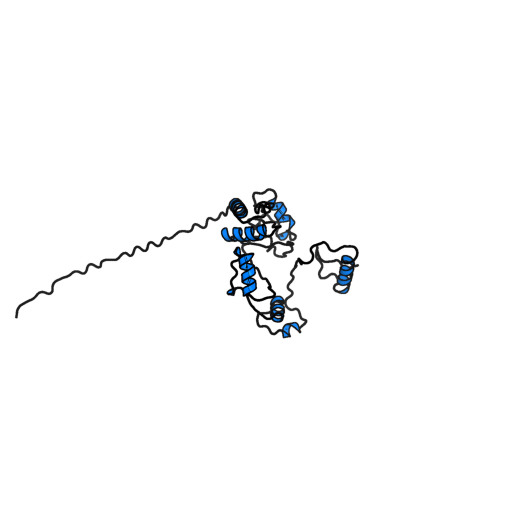SN A 1 75 ? 2.031 18.376 0.501 1.00 69.56 75 ASN A N 1
ATOM 573 C CA . ASN A 1 75 ? 1.347 19.303 -0.401 1.00 69.56 75 ASN A CA 1
ATOM 574 C C . ASN A 1 75 ? 0.130 19.946 0.288 1.00 69.56 75 ASN A C 1
ATOM 576 O O . ASN A 1 75 ? -0.982 19.409 0.264 1.00 69.56 75 ASN A O 1
ATOM 580 N N . LEU A 1 76 ? 0.337 21.136 0.859 1.00 79.44 76 LEU A N 1
ATOM 581 C CA . LEU A 1 76 ? -0.692 21.919 1.557 1.00 79.44 76 LEU A CA 1
ATOM 582 C C . LEU A 1 76 ? -1.888 22.330 0.670 1.00 79.44 76 LEU A C 1
ATOM 584 O O . LEU A 1 76 ? -2.919 22.734 1.208 1.00 79.44 76 LEU A O 1
ATOM 588 N N . ARG A 1 77 ? -1.831 22.141 -0.665 1.00 79.06 77 ARG A N 1
ATOM 589 C CA . ARG A 1 77 ? -3.004 22.229 -1.569 1.00 79.06 77 ARG A CA 1
ATOM 590 C C . ARG A 1 77 ? -4.204 21.438 -1.034 1.00 79.06 77 ARG A C 1
ATOM 592 O O . ARG A 1 77 ? -5.342 21.858 -1.245 1.00 79.06 77 ARG A O 1
ATOM 599 N N . PHE A 1 78 ? -3.930 20.331 -0.345 1.00 78.44 78 PHE A N 1
ATOM 600 C CA . PHE A 1 78 ? -4.912 19.376 0.158 1.00 78.44 78 PHE A CA 1
ATOM 601 C C . PHE A 1 78 ? -5.227 19.505 1.656 1.00 78.44 78 PHE A C 1
ATOM 603 O O . PHE A 1 78 ? -6.168 18.861 2.111 1.00 78.44 78 PHE A O 1
ATOM 610 N N . ASP A 1 79 ? -4.534 20.351 2.423 1.00 81.69 79 ASP A N 1
ATOM 611 C CA . ASP A 1 79 ? -4.849 20.580 3.844 1.00 81.69 79 ASP A CA 1
ATOM 612 C C . ASP A 1 79 ? -5.930 21.665 4.018 1.00 81.69 79 ASP A C 1
ATOM 614 O O . ASP A 1 79 ? -5.731 22.704 4.648 1.00 81.69 79 ASP A O 1
ATOM 618 N N . LYS A 1 80 ? -7.089 21.441 3.388 1.00 83.94 80 LYS A N 1
ATOM 619 C CA . LYS A 1 80 ? -8.225 22.373 3.374 1.00 83.94 80 LYS A CA 1
ATOM 620 C C . LYS A 1 80 ? -9.452 21.742 4.034 1.00 83.94 80 LYS A C 1
ATOM 622 O O . LYS A 1 80 ? -9.665 20.538 3.879 1.00 83.94 80 LYS A O 1
ATOM 627 N N . PRO A 1 81 ? -10.325 22.524 4.702 1.00 82.12 81 PRO A N 1
ATOM 628 C CA . PRO A 1 81 ? -11.567 22.006 5.280 1.00 82.12 81 PRO A CA 1
ATOM 629 C C . PRO A 1 81 ? -12.457 21.274 4.267 1.00 82.12 81 PRO A C 1
ATOM 631 O O . PRO A 1 81 ? -13.112 20.303 4.639 1.00 82.12 81 PRO A O 1
ATOM 634 N N . THR A 1 82 ? -12.428 21.703 3.003 1.00 82.62 82 THR A N 1
ATOM 635 C CA . THR A 1 82 ? -13.169 21.133 1.869 1.00 82.62 82 THR A CA 1
ATOM 636 C C . THR A 1 82 ? -12.536 19.883 1.252 1.00 82.62 82 THR A C 1
ATOM 638 O O . THR A 1 82 ? -13.199 19.211 0.467 1.00 82.62 82 THR A O 1
ATOM 641 N N . THR A 1 83 ? -11.289 19.531 1.584 1.00 82.69 83 THR A N 1
ATOM 642 C CA . THR A 1 83 ? -10.669 18.304 1.066 1.00 82.69 83 THR A CA 1
ATOM 643 C C . THR A 1 83 ? -11.272 17.075 1.762 1.00 82.69 83 THR A C 1
ATOM 645 O O . THR A 1 83 ? -11.272 17.024 2.999 1.00 82.69 83 THR A O 1
ATOM 648 N N . PRO A 1 84 ? -11.747 16.055 1.019 1.00 84.12 84 PRO A N 1
ATOM 649 C CA . PRO A 1 84 ? -12.258 14.822 1.613 1.00 84.12 84 PRO A CA 1
ATOM 650 C C . PRO A 1 84 ? -11.180 14.070 2.403 1.00 84.12 84 PRO A C 1
ATOM 652 O O . PRO A 1 84 ? -10.150 13.671 1.850 1.00 84.12 84 PRO A O 1
ATOM 655 N N . LYS A 1 85 ? -11.429 13.877 3.703 1.00 84.69 85 LYS A N 1
ATOM 656 C CA . LYS A 1 85 ? -10.538 13.173 4.642 1.00 84.69 85 LYS A CA 1
ATOM 657 C C . LYS A 1 85 ? -10.796 11.658 4.602 1.00 84.69 85 LYS A C 1
ATOM 659 O O . LYS A 1 85 ? -11.912 11.259 4.274 1.00 84.69 85 LYS A O 1
ATOM 664 N N . PRO A 1 86 ? -9.804 10.810 4.932 1.00 87.69 86 PRO A N 1
ATOM 665 C CA . PRO A 1 86 ? -10.016 9.367 5.032 1.00 87.69 86 PRO A CA 1
ATOM 666 C C . PRO A 1 86 ? -11.002 9.014 6.155 1.00 87.69 86 PRO A C 1
ATOM 668 O O . PRO A 1 86 ? -11.091 9.720 7.156 1.00 87.69 86 PRO A O 1
ATOM 671 N N . PHE A 1 87 ? -11.697 7.887 5.998 1.00 88.25 87 PHE A N 1
ATOM 672 C CA . PHE A 1 87 ? -12.637 7.355 6.991 1.00 88.25 87 PHE A CA 1
ATOM 673 C C . PHE A 1 87 ? -11.961 6.993 8.326 1.00 88.25 87 PHE A C 1
ATOM 675 O O . PHE A 1 87 ? -12.463 7.311 9.400 1.00 88.25 87 PHE A O 1
ATOM 682 N N . ALA A 1 88 ? -10.797 6.352 8.237 1.00 91.19 88 ALA A N 1
ATOM 683 C CA . ALA A 1 88 ? -9.913 6.015 9.343 1.00 91.19 88 ALA A CA 1
ATOM 684 C C . ALA A 1 88 ? -8.459 6.025 8.841 1.00 91.19 88 ALA A C 1
ATOM 686 O O . ALA A 1 88 ? -8.206 5.956 7.635 1.00 91.19 88 ALA A O 1
ATOM 687 N N . ILE A 1 89 ? -7.494 6.100 9.755 1.00 91.88 89 ILE A N 1
ATOM 688 C CA . ILE A 1 89 ? -6.058 6.028 9.463 1.00 91.88 89 ILE A CA 1
ATOM 689 C C . ILE A 1 89 ? -5.460 4.927 10.333 1.00 91.88 89 ILE A C 1
ATOM 691 O O . ILE A 1 89 ? -5.469 5.062 11.550 1.00 91.88 89 ILE A O 1
ATOM 695 N N . VAL A 1 90 ? -4.904 3.874 9.732 1.00 93.69 90 VAL A N 1
ATOM 696 C CA . VAL A 1 90 ? -4.179 2.821 10.464 1.00 93.69 90 VAL A CA 1
ATOM 697 C C . VAL A 1 90 ? -2.676 3.034 10.286 1.00 93.69 90 VAL A C 1
ATOM 699 O O . VAL A 1 90 ? -2.149 2.935 9.177 1.00 93.69 90 VAL A O 1
ATOM 702 N N . ALA A 1 91 ? -1.973 3.345 11.373 1.00 91.88 91 ALA A N 1
ATOM 703 C CA . ALA A 1 91 ? -0.525 3.541 11.414 1.00 91.88 91 ALA A CA 1
ATOM 704 C C . ALA A 1 91 ? 0.209 2.213 11.684 1.00 91.88 91 ALA A C 1
ATOM 706 O O . ALA A 1 91 ? 0.972 2.095 12.639 1.00 91.88 91 ALA A O 1
ATOM 707 N N . ALA A 1 92 ? -0.065 1.205 10.851 1.00 90.62 92 ALA A N 1
ATOM 708 C CA . ALA A 1 92 ? 0.375 -0.173 11.052 1.00 90.62 92 ALA A CA 1
ATOM 709 C C . ALA A 1 92 ? 1.894 -0.315 11.283 1.00 90.62 92 ALA A C 1
ATOM 711 O O . ALA A 1 92 ? 2.701 0.171 10.486 1.00 90.62 92 ALA A O 1
ATOM 712 N N . ALA A 1 93 ? 2.259 -1.022 12.358 1.00 88.38 93 ALA A N 1
ATOM 713 C CA . ALA A 1 93 ? 3.645 -1.247 12.780 1.00 88.38 93 ALA A CA 1
ATOM 714 C C . ALA A 1 93 ? 4.091 -2.724 12.719 1.00 88.38 93 ALA A C 1
ATOM 716 O O . ALA A 1 93 ? 5.289 -2.999 12.727 1.00 88.38 93 ALA A O 1
ATOM 717 N N . THR A 1 94 ? 3.145 -3.665 12.632 1.00 87.94 94 THR A N 1
ATOM 718 C CA . THR A 1 94 ? 3.381 -5.122 12.580 1.00 87.94 94 THR A CA 1
ATOM 719 C C . THR A 1 94 ? 2.494 -5.773 11.511 1.00 87.94 94 THR A C 1
ATOM 721 O O . THR A 1 94 ? 1.699 -5.090 10.856 1.00 87.94 94 THR A O 1
ATOM 724 N N . TRP A 1 95 ? 2.624 -7.089 11.317 1.00 87.06 95 TRP A N 1
ATOM 725 C CA . TRP A 1 95 ? 1.861 -7.819 10.301 1.00 87.06 95 TRP A CA 1
ATOM 726 C C . TRP A 1 95 ? 0.366 -7.947 10.618 1.00 87.06 95 TRP A C 1
ATOM 728 O O . TRP A 1 95 ? -0.450 -7.887 9.701 1.00 87.06 95 TRP A O 1
ATOM 738 N N . THR A 1 96 ? -0.020 -8.053 11.893 1.00 90.94 96 THR A N 1
ATOM 739 C CA . THR A 1 96 ? -1.438 -8.181 12.271 1.00 90.94 96 THR A CA 1
ATOM 740 C C . THR A 1 96 ? -2.218 -6.914 11.932 1.00 90.94 96 THR A C 1
ATOM 742 O O . THR A 1 96 ? -3.281 -6.986 11.323 1.00 90.94 96 THR A O 1
ATOM 745 N N . HIS A 1 97 ? -1.627 -5.740 12.186 1.00 93.88 97 HIS A N 1
ATOM 746 C CA . HIS A 1 97 ? -2.162 -4.440 11.770 1.00 93.88 97 HIS A CA 1
ATOM 747 C C . HIS A 1 97 ? -2.386 -4.348 10.242 1.00 93.88 97 HIS A C 1
ATOM 749 O O . HIS A 1 97 ? -3.397 -3.808 9.799 1.00 93.88 97 HIS A O 1
ATOM 755 N N . ILE A 1 98 ? -1.444 -4.911 9.470 1.00 91.38 98 ILE A N 1
ATOM 756 C CA . ILE A 1 98 ? -1.555 -5.403 8.079 1.00 91.38 98 ILE A CA 1
ATOM 757 C C . ILE A 1 98 ? -2.936 -5.983 7.730 1.00 91.38 98 ILE A C 1
ATOM 759 O O . ILE A 1 98 ? -3.823 -5.351 7.150 1.00 91.38 98 ILE A O 1
ATOM 763 N N . GLN A 1 99 ? -3.086 -7.243 8.127 1.00 91.50 99 GLN A N 1
ATOM 764 C CA . GLN A 1 99 ? -4.214 -8.115 7.810 1.00 91.50 99 GLN A CA 1
ATOM 765 C C . GLN A 1 99 ? -5.532 -7.563 8.358 1.00 91.50 99 GLN A C 1
ATOM 767 O O . GLN A 1 99 ? -6.509 -7.453 7.619 1.00 91.50 99 GLN A O 1
ATOM 772 N N . ALA A 1 100 ? -5.546 -7.113 9.616 1.00 93.94 100 ALA A N 1
ATOM 773 C CA . ALA A 1 100 ? -6.735 -6.582 10.269 1.00 93.94 100 ALA A CA 1
ATOM 774 C C . ALA A 1 100 ? -7.299 -5.351 9.544 1.00 93.94 100 ALA A C 1
ATOM 776 O O . ALA A 1 100 ? -8.507 -5.267 9.312 1.00 93.94 100 ALA A O 1
ATOM 777 N N . ALA A 1 101 ? -6.437 -4.417 9.122 1.00 93.69 101 ALA A N 1
ATOM 778 C CA . ALA A 1 101 ? -6.868 -3.239 8.375 1.00 93.69 101 ALA A CA 1
ATOM 779 C C . ALA A 1 101 ? -7.443 -3.597 6.998 1.00 93.69 101 ALA A C 1
ATOM 781 O O . ALA A 1 101 ? -8.445 -3.009 6.592 1.00 93.69 101 ALA A O 1
ATOM 782 N N . LEU A 1 102 ? -6.847 -4.564 6.291 1.00 91.88 102 LEU A N 1
ATOM 783 C CA . LEU A 1 102 ? -7.355 -5.039 5.000 1.00 91.88 102 LEU A CA 1
ATOM 784 C C . LEU A 1 102 ? -8.685 -5.792 5.157 1.00 91.88 102 LEU A C 1
ATOM 786 O O . LEU A 1 102 ? -9.622 -5.537 4.400 1.00 91.88 102 LEU A O 1
ATOM 790 N N . GLY A 1 103 ? -8.796 -6.660 6.164 1.00 91.31 103 GLY A N 1
ATOM 791 C CA . GLY A 1 103 ? -9.992 -7.446 6.464 1.00 91.31 103 GLY A CA 1
ATOM 792 C C . GLY A 1 103 ? -11.176 -6.567 6.845 1.00 91.31 103 GLY A C 1
ATOM 793 O O . GLY A 1 103 ? -12.229 -6.643 6.214 1.00 91.31 103 GLY A O 1
ATOM 794 N N . CYS A 1 104 ? -10.979 -5.654 7.797 1.00 92.44 104 CYS A N 1
ATOM 795 C CA . CYS A 1 104 ? -12.020 -4.727 8.232 1.00 92.44 104 CYS A CA 1
ATOM 796 C C . CYS A 1 104 ? -12.360 -3.673 7.177 1.00 92.44 104 CYS A C 1
ATOM 798 O O . CYS A 1 104 ? -13.529 -3.321 7.031 1.00 92.44 104 CYS A O 1
ATOM 800 N N . ALA A 1 105 ? -11.394 -3.200 6.379 1.00 90.38 105 ALA A N 1
ATOM 801 C CA . ALA A 1 105 ? -11.726 -2.338 5.245 1.00 90.38 105 ALA A CA 1
ATOM 802 C C . ALA A 1 105 ? -12.619 -3.084 4.246 1.00 90.38 105 ALA A C 1
ATOM 804 O O . ALA A 1 105 ? -13.599 -2.530 3.758 1.00 90.38 105 ALA A O 1
ATOM 805 N N . ARG A 1 106 ? -12.333 -4.363 3.996 1.00 85.62 106 ARG A N 1
ATOM 806 C CA . ARG A 1 106 ? -13.105 -5.209 3.087 1.00 85.62 106 ARG A CA 1
ATOM 807 C C . ARG A 1 106 ? -14.500 -5.553 3.612 1.00 85.62 106 ARG A C 1
ATOM 809 O O . ARG A 1 106 ? -15.437 -5.548 2.820 1.00 85.62 106 ARG A O 1
ATOM 816 N N . GLU A 1 107 ? -14.649 -5.827 4.906 1.00 87.56 107 GLU A N 1
ATOM 817 C CA . GLU A 1 107 ? -15.948 -6.049 5.566 1.00 87.56 107 GLU A CA 1
ATOM 818 C C . GLU A 1 107 ? -16.844 -4.803 5.459 1.00 87.56 107 GLU A C 1
ATOM 820 O O . GLU A 1 107 ? -17.998 -4.897 5.048 1.00 87.56 107 GLU A O 1
ATOM 825 N N . PHE A 1 108 ? -16.280 -3.619 5.710 1.00 86.62 108 PHE A N 1
ATOM 826 C CA . PHE A 1 108 ? -16.994 -2.339 5.659 1.00 86.62 108 PHE A CA 1
ATOM 827 C C . PHE A 1 108 ? -17.074 -1.734 4.240 1.00 86.62 108 PHE A C 1
ATOM 829 O O . PHE A 1 108 ? -17.546 -0.610 4.075 1.00 86.62 108 PHE A O 1
ATOM 836 N N . SER A 1 109 ? -16.609 -2.450 3.205 1.00 84.56 109 SER A N 1
ATOM 837 C CA . SER A 1 109 ? -16.503 -1.970 1.810 1.00 84.56 109 SER A CA 1
ATOM 838 C C . SER A 1 109 ? -15.740 -0.638 1.641 1.00 84.56 109 SER A C 1
ATOM 840 O O . SER A 1 109 ? -15.976 0.126 0.705 1.00 84.56 109 SER A O 1
ATOM 842 N N . LEU A 1 110 ? -14.799 -0.361 2.546 1.00 85.00 110 LEU A N 1
ATOM 843 C CA . LEU A 1 110 ? -13.969 0.840 2.585 1.00 85.00 110 LEU A CA 1
ATOM 844 C C . LEU A 1 110 ? -12.797 0.763 1.601 1.00 85.00 110 LEU A C 1
ATOM 846 O O . LEU A 1 110 ? -12.186 -0.281 1.371 1.00 85.00 110 LEU A O 1
ATOM 850 N N . GLN A 1 111 ? -12.427 1.924 1.066 1.00 81.44 111 GLN A N 1
ATOM 851 C CA . GLN A 1 111 ? -11.399 2.045 0.040 1.00 81.44 111 GLN A CA 1
ATOM 852 C C . GLN A 1 111 ? -10.021 2.334 0.663 1.00 81.44 111 GLN A C 1
ATOM 854 O O . GLN A 1 111 ? -9.775 3.422 1.180 1.00 81.44 111 GLN A O 1
ATOM 859 N N . VAL A 1 112 ? -9.103 1.364 0.606 1.00 85.31 112 VAL A N 1
ATOM 860 C CA . VAL A 1 112 ? -7.761 1.476 1.212 1.00 85.31 112 VAL A CA 1
ATOM 861 C C . VAL A 1 112 ? -6.848 2.408 0.400 1.00 85.31 112 VAL A C 1
ATOM 863 O O . VAL A 1 112 ? -6.791 2.317 -0.826 1.00 85.31 112 VAL A O 1
ATOM 866 N N . ARG A 1 113 ? -6.079 3.268 1.085 1.00 83.56 113 ARG A N 1
ATOM 867 C CA . ARG A 1 113 ? -4.979 4.067 0.510 1.00 83.56 113 ARG A CA 1
ATOM 868 C C . AR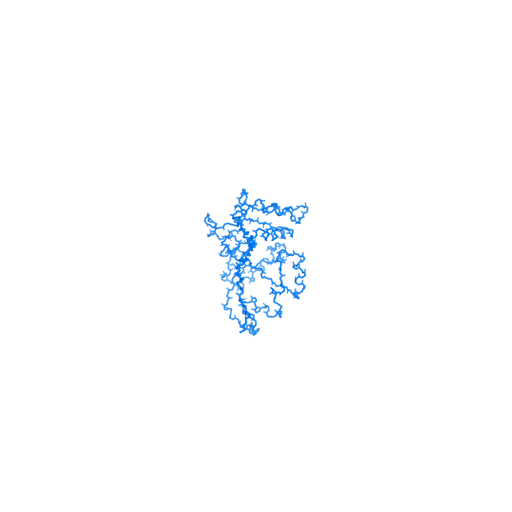G A 1 113 ? -3.688 3.812 1.284 1.00 83.56 113 ARG A C 1
ATOM 870 O O . ARG A 1 113 ? -3.617 4.094 2.477 1.00 83.56 113 ARG A O 1
ATOM 877 N N . ILE A 1 114 ? -2.652 3.312 0.612 1.00 83.44 114 ILE A N 1
ATOM 878 C CA . ILE A 1 114 ? -1.327 3.133 1.223 1.00 83.44 114 ILE A CA 1
ATOM 879 C C . ILE A 1 11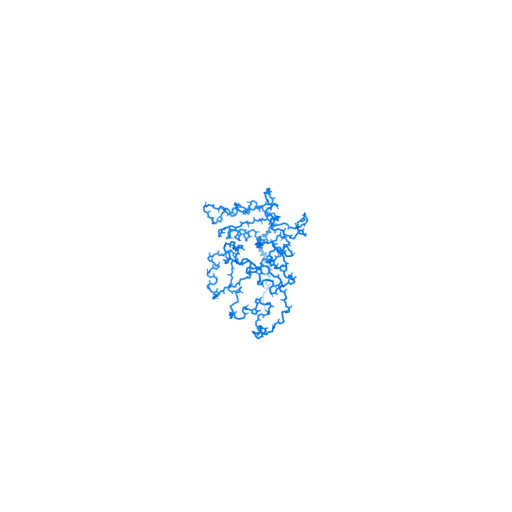4 ? -0.594 4.481 1.237 1.00 83.44 114 ILE A C 1
ATOM 881 O O . ILE A 1 114 ? -0.412 5.104 0.192 1.00 83.44 114 ILE A O 1
ATOM 885 N N . ARG A 1 115 ? -0.108 4.912 2.409 1.00 78.62 115 ARG A N 1
ATOM 886 C CA . ARG A 1 115 ? 0.701 6.133 2.562 1.00 78.62 115 ARG A CA 1
ATOM 887 C C . ARG A 1 115 ? 2.000 5.865 3.314 1.00 78.62 115 ARG A C 1
ATOM 889 O O . ARG A 1 115 ? 2.021 5.824 4.537 1.00 78.62 115 ARG A O 1
ATOM 896 N N . SER A 1 116 ? 3.103 5.755 2.572 1.00 77.25 116 SER A N 1
ATOM 897 C CA . SER A 1 116 ? 4.448 5.619 3.150 1.00 77.25 116 SER A CA 1
ATOM 898 C C . SER A 1 116 ? 5.056 6.990 3.498 1.00 77.25 116 SER A C 1
ATOM 900 O O . SER A 1 116 ? 5.018 7.423 4.654 1.00 77.25 116 SER A O 1
ATOM 902 N N . GLY A 1 117 ? 5.570 7.714 2.495 1.00 66.56 117 GLY A N 1
ATOM 903 C CA . GLY A 1 117 ? 6.166 9.045 2.674 1.00 66.56 117 GLY A CA 1
ATOM 904 C C . GLY A 1 117 ? 5.191 10.223 2.554 1.00 66.56 117 GLY A C 1
ATOM 905 O O . GLY A 1 117 ? 5.489 11.297 3.052 1.00 66.56 117 GLY A O 1
ATOM 906 N N . GLY A 1 118 ? 4.037 10.048 1.899 1.00 64.88 118 GLY A N 1
ATOM 907 C CA . GLY A 1 118 ? 3.068 11.131 1.664 1.00 64.88 118 GLY A CA 1
ATOM 908 C C . GLY A 1 118 ? 3.426 12.112 0.536 1.00 64.88 118 GLY A C 1
ATOM 909 O O . GLY A 1 118 ? 2.635 12.997 0.249 1.00 64.88 118 GLY A O 1
ATOM 910 N N . HIS A 1 119 ? 4.559 11.953 -0.159 1.00 66.38 119 HIS A N 1
ATOM 911 C CA . HIS A 1 119 ? 4.949 12.789 -1.313 1.00 66.38 119 HIS A CA 1
ATOM 912 C C . HIS A 1 119 ? 4.194 12.433 -2.610 1.00 66.38 119 HIS A C 1
ATOM 914 O O . HIS A 1 119 ? 4.794 12.291 -3.672 1.00 66.38 119 HIS A O 1
ATOM 920 N N . ASP A 1 120 ? 2.881 12.249 -2.513 1.00 65.06 120 ASP A N 1
ATOM 921 C CA . ASP A 1 120 ? 1.999 12.124 -3.670 1.00 65.06 120 ASP A CA 1
ATOM 922 C C . ASP A 1 120 ? 1.601 13.531 -4.135 1.00 65.06 120 ASP A C 1
ATOM 924 O O . ASP A 1 120 ? 1.025 14.294 -3.351 1.00 65.06 120 ASP A O 1
ATOM 928 N N . PHE A 1 121 ? 1.953 13.893 -5.373 1.00 64.12 121 PHE A N 1
ATOM 929 C CA . PHE A 1 121 ? 1.723 15.238 -5.917 1.00 64.12 121 PHE A CA 1
ATOM 930 C C . PHE A 1 121 ? 0.230 15.577 -6.044 1.00 64.12 121 PHE A C 1
ATOM 932 O O . PHE A 1 121 ? -0.151 16.722 -5.777 1.00 64.12 121 PHE A O 1
ATOM 939 N N . GLU A 1 122 ? -0.609 14.583 -6.357 1.00 72.06 122 GLU A N 1
ATOM 940 C CA . GLU A 1 122 ? -2.064 14.707 -6.533 1.00 72.06 122 GLU A CA 1
ATOM 941 C C . GLU A 1 122 ? -2.870 14.292 -5.289 1.00 72.06 122 GLU A C 1
ATOM 943 O O . GLU A 1 122 ? -4.095 14.197 -5.326 1.00 72.06 122 GLU A O 1
ATOM 948 N N . GLY A 1 123 ? -2.202 14.086 -4.151 1.00 69.25 123 GLY A N 1
ATOM 949 C CA . GLY A 1 123 ? -2.854 13.818 -2.871 1.00 69.25 123 GLY A CA 1
ATOM 950 C C . GLY A 1 123 ? -3.513 12.444 -2.755 1.00 69.25 123 GLY A C 1
ATOM 951 O O . GLY A 1 123 ? -4.240 12.193 -1.788 1.00 69.25 123 GLY A O 1
ATOM 952 N N . LEU A 1 124 ? -3.261 11.526 -3.690 1.00 73.56 124 LEU A N 1
ATOM 953 C CA . LEU A 1 124 ? -3.990 10.258 -3.813 1.00 73.56 124 LEU A CA 1
ATOM 954 C C . LEU A 1 124 ? -3.738 9.282 -2.651 1.00 73.56 124 LEU A C 1
ATOM 956 O O . LEU A 1 124 ? -4.506 8.338 -2.473 1.00 73.56 124 LEU A O 1
ATOM 960 N N . SER A 1 125 ? -2.712 9.512 -1.829 1.00 71.25 125 SER A N 1
ATOM 961 C CA . SER A 1 125 ? -2.438 8.718 -0.621 1.00 71.25 125 SER A CA 1
ATOM 962 C C . SER A 1 125 ? -3.004 9.312 0.682 1.00 71.25 125 SER A C 1
ATOM 964 O O . SER A 1 125 ? -2.888 8.677 1.726 1.00 71.25 125 SER A O 1
ATOM 966 N N . TYR A 1 126 ? -3.616 10.504 0.664 1.00 71.00 126 TYR A N 1
ATOM 967 C CA . TYR A 1 126 ? -4.153 11.171 1.871 1.00 71.00 126 TYR A CA 1
ATOM 968 C C . TYR A 1 126 ? -5.489 11.907 1.681 1.00 71.00 126 TYR A C 1
ATOM 970 O O . TYR A 1 126 ? -6.012 12.470 2.643 1.00 71.00 126 TYR A O 1
ATOM 978 N N . THR A 1 127 ? -6.066 11.870 0.481 1.00 72.62 127 THR A N 1
ATOM 979 C CA . THR A 1 127 ? -7.401 12.403 0.170 1.00 72.62 127 THR A CA 1
ATOM 980 C C . THR A 1 127 ? -8.352 11.276 -0.246 1.00 72.62 127 THR A C 1
ATOM 982 O O . THR A 1 127 ? -7.913 10.229 -0.726 1.00 72.62 127 THR A O 1
ATOM 985 N N . SER A 1 128 ? -9.656 11.462 -0.023 1.00 68.88 128 SER A N 1
ATOM 986 C CA . SER A 1 128 ? -10.660 10.388 -0.118 1.00 68.88 128 SER A CA 1
ATOM 987 C C . SER A 1 128 ? -11.861 10.758 -1.000 1.00 68.88 128 SER A C 1
ATOM 989 O O . SER A 1 128 ? -12.974 10.937 -0.516 1.00 68.88 128 SER A O 1
ATOM 991 N N . THR A 1 129 ? -11.636 10.879 -2.310 1.00 65.19 129 THR A N 1
ATOM 992 C CA . THR A 1 129 ? -12.644 11.268 -3.323 1.00 65.19 129 THR A CA 1
ATOM 993 C C . THR A 1 129 ? -13.363 10.101 -4.017 1.00 65.19 129 THR A C 1
ATOM 995 O O . THR A 1 129 ? -14.177 10.347 -4.899 1.00 65.19 129 THR A O 1
ATOM 998 N N . THR A 1 130 ? -13.098 8.848 -3.624 1.00 57.41 130 THR A N 1
ATOM 999 C CA . THR A 1 130 ? -13.424 7.609 -4.374 1.00 57.41 130 THR A CA 1
ATOM 1000 C C . THR A 1 130 ? -12.568 7.440 -5.636 1.00 57.41 130 THR A C 1
ATOM 1002 O O . THR A 1 130 ? -12.905 7.932 -6.705 1.00 57.41 130 THR A O 1
ATOM 1005 N N . VAL A 1 131 ? -11.441 6.721 -5.524 1.00 52.56 131 VAL A N 1
ATOM 1006 C CA . VAL A 1 131 ? -10.571 6.352 -6.666 1.00 52.56 131 VAL A CA 1
ATOM 1007 C C . VAL A 1 131 ? -9.904 5.007 -6.374 1.00 52.56 131 VAL A C 1
ATOM 1009 O O . VAL A 1 131 ? -9.101 4.919 -5.449 1.00 52.56 131 VAL A O 1
ATOM 1012 N N . LEU A 1 132 ? -10.254 3.983 -7.159 1.00 48.62 132 LEU A N 1
ATOM 1013 C CA . LEU A 1 132 ? -9.803 2.582 -7.099 1.00 48.62 132 LEU A CA 1
ATOM 1014 C C . LEU A 1 132 ? -8.428 2.347 -6.432 1.00 48.62 132 LEU A C 1
ATOM 1016 O O . LEU A 1 132 ? -7.415 2.906 -6.847 1.00 48.62 132 LEU A O 1
ATOM 1020 N N . ALA A 1 133 ? -8.379 1.452 -5.439 1.00 53.12 133 ALA A N 1
ATOM 1021 C CA . ALA A 1 133 ? -7.118 0.969 -4.877 1.00 53.12 133 ALA A CA 1
ATOM 1022 C C . ALA A 1 133 ? -6.511 -0.102 -5.799 1.00 53.12 133 ALA A C 1
ATOM 1024 O O . ALA A 1 133 ? -7.129 -1.143 -6.006 1.00 53.12 133 ALA A O 1
ATOM 1025 N N . SER A 1 134 ? -5.310 0.138 -6.330 1.00 54.97 134 SER A N 1
ATOM 1026 C CA . SER A 1 134 ? -4.578 -0.828 -7.159 1.00 54.97 134 SER A CA 1
ATOM 1027 C C . SER A 1 134 ? -3.293 -1.277 -6.463 1.00 54.97 134 SER A C 1
ATOM 1029 O O . SER A 1 134 ? -2.505 -0.447 -6.008 1.00 54.97 134 SER A O 1
ATOM 1031 N N . PHE A 1 135 ? -3.092 -2.592 -6.379 1.00 68.12 135 PHE A N 1
ATOM 1032 C CA . PHE A 1 135 ? -1.967 -3.239 -5.699 1.00 68.12 135 PHE A CA 1
ATOM 1033 C C . PHE A 1 135 ? -1.114 -3.997 -6.729 1.00 68.12 135 PHE A C 1
ATOM 1035 O O . PHE A 1 135 ? -1.183 -5.219 -6.830 1.00 68.12 135 PHE A O 1
ATOM 1042 N N . ILE A 1 136 ? -0.323 -3.274 -7.529 1.00 72.25 136 ILE A N 1
ATOM 1043 C CA . ILE A 1 136 ? 0.570 -3.893 -8.522 1.00 72.25 136 ILE A CA 1
ATOM 1044 C C . ILE A 1 136 ? 1.868 -4.332 -7.833 1.00 72.25 136 ILE A C 1
ATOM 1046 O O . ILE A 1 136 ? 2.623 -3.499 -7.329 1.00 72.25 136 ILE A O 1
ATOM 1050 N N . GLY A 1 137 ? 2.136 -5.638 -7.837 1.00 80.62 137 GLY A N 1
ATOM 1051 C CA . GLY A 1 137 ? 3.355 -6.246 -7.302 1.00 80.62 137 GLY A CA 1
ATOM 1052 C C . GLY A 1 137 ? 4.073 -7.113 -8.337 1.00 80.62 137 GLY A C 1
ATOM 1053 O O . GLY A 1 137 ? 3.488 -7.517 -9.337 1.00 80.62 137 GLY A O 1
ATOM 1054 N N . MET A 1 138 ? 5.347 -7.414 -8.085 1.00 85.38 138 MET A N 1
ATOM 1055 C CA . MET A 1 138 ? 6.141 -8.356 -8.877 1.00 85.38 138 MET A CA 1
ATOM 1056 C C . MET A 1 138 ? 6.645 -9.471 -7.963 1.00 85.38 138 MET A C 1
ATOM 1058 O O . MET A 1 138 ? 7.313 -9.193 -6.969 1.00 85.38 138 MET A O 1
ATOM 1062 N N . TYR A 1 139 ? 6.348 -10.720 -8.314 1.00 88.12 139 TYR A N 1
ATOM 1063 C CA . TYR A 1 139 ? 6.842 -11.905 -7.619 1.00 88.12 139 TYR A CA 1
ATOM 1064 C C . TYR A 1 139 ? 7.880 -12.612 -8.493 1.00 88.12 139 TYR A C 1
ATOM 1066 O O . TYR A 1 139 ? 7.626 -12.879 -9.665 1.00 88.12 139 TYR A O 1
ATOM 1074 N N . LEU A 1 140 ? 9.058 -12.906 -7.939 1.00 88.50 140 LEU A N 1
ATOM 1075 C CA . LEU A 1 140 ? 10.139 -13.590 -8.658 1.00 88.50 140 LEU A CA 1
ATOM 1076 C C . LEU A 1 140 ? 9.965 -15.111 -8.560 1.00 88.50 140 LEU A C 1
ATOM 1078 O O . LEU A 1 140 ? 10.723 -15.812 -7.894 1.00 88.50 140 LEU A O 1
ATOM 1082 N N . GLY A 1 141 ? 8.916 -15.606 -9.209 1.00 89.81 141 GLY A N 1
ATOM 1083 C CA . GLY A 1 141 ? 8.533 -17.011 -9.216 1.00 89.81 141 GLY A CA 1
ATOM 1084 C C . GLY A 1 141 ? 7.221 -17.226 -9.964 1.00 89.81 141 GLY A C 1
ATOM 1085 O O . GLY A 1 141 ? 6.734 -16.332 -10.651 1.00 89.81 141 GLY A O 1
ATOM 1086 N N . ARG A 1 142 ? 6.647 -18.421 -9.821 1.00 93.31 142 ARG A N 1
ATOM 1087 C CA . ARG A 1 142 ? 5.394 -18.801 -10.481 1.00 93.31 142 ARG A CA 1
ATOM 1088 C C . ARG A 1 142 ? 4.143 -18.328 -9.739 1.00 93.31 142 ARG A C 1
ATOM 1090 O O . ARG A 1 142 ? 4.173 -18.105 -8.524 1.00 93.31 142 ARG A O 1
ATOM 1097 N N . SER A 1 143 ? 3.037 -18.188 -10.470 1.00 93.62 143 SER A N 1
ATOM 1098 C CA . SER A 1 143 ? 1.773 -17.660 -9.937 1.00 93.62 143 SER A CA 1
ATOM 1099 C C . SER A 1 143 ? 1.101 -18.583 -8.915 1.00 93.62 143 SER A C 1
ATOM 1101 O O . SER A 1 143 ? 0.420 -18.093 -8.022 1.00 93.62 143 SER A O 1
ATOM 1103 N N . ASP A 1 144 ? 1.315 -19.898 -8.986 1.00 94.25 144 ASP A N 1
ATOM 1104 C CA . ASP A 1 144 ? 0.852 -20.874 -7.985 1.00 94.25 144 ASP A CA 1
ATOM 1105 C C . ASP A 1 144 ? 1.479 -20.619 -6.601 1.00 94.25 144 ASP A C 1
ATOM 1107 O O . ASP A 1 144 ? 0.781 -20.562 -5.583 1.00 94.25 144 ASP A O 1
ATOM 1111 N N . LYS A 1 145 ? 2.792 -20.372 -6.562 1.00 94.31 145 LYS A N 1
ATOM 1112 C CA . LYS A 1 145 ? 3.531 -20.030 -5.341 1.00 94.31 145 LYS A CA 1
ATOM 1113 C C . LYS A 1 145 ? 3.168 -18.638 -4.836 1.00 94.31 145 LYS A C 1
ATOM 1115 O O . LYS A 1 145 ? 2.984 -18.474 -3.632 1.00 94.31 145 LYS A O 1
ATOM 1120 N N . MET A 1 146 ? 2.976 -17.670 -5.737 1.00 92.56 146 MET A N 1
ATOM 1121 C CA . MET A 1 146 ? 2.451 -16.347 -5.379 1.00 92.56 146 MET A CA 1
ATOM 1122 C C . MET A 1 146 ? 1.073 -16.458 -4.714 1.00 92.56 146 MET A C 1
ATOM 1124 O O . MET A 1 146 ? 0.886 -15.946 -3.616 1.00 92.56 146 MET A O 1
ATOM 1128 N N . LEU A 1 147 ? 0.126 -17.183 -5.315 1.00 94.00 147 LEU A N 1
ATOM 1129 C CA . LEU A 1 147 ? -1.205 -17.405 -4.739 1.00 94.00 147 LEU A CA 1
ATOM 1130 C C . LEU A 1 147 ? -1.145 -18.164 -3.410 1.00 94.00 147 LEU A C 1
ATOM 1132 O O . LEU A 1 147 ? -1.923 -17.864 -2.512 1.00 94.00 147 LEU A O 1
ATOM 1136 N N . THR A 1 148 ? -0.211 -19.102 -3.248 1.00 94.44 148 THR A N 1
ATOM 1137 C CA . THR A 1 148 ? 0.002 -19.806 -1.972 1.00 94.44 148 THR A CA 1
ATOM 1138 C C . THR A 1 148 ? 0.441 -18.840 -0.866 1.00 94.44 148 THR A C 1
ATOM 1140 O O . THR A 1 148 ? -0.118 -18.871 0.227 1.00 94.44 148 THR A O 1
ATOM 1143 N N . VAL A 1 149 ? 1.390 -17.942 -1.153 1.00 92.88 149 VAL A N 1
ATOM 1144 C CA . VAL A 1 149 ? 1.828 -16.891 -0.217 1.00 92.88 149 VAL A CA 1
ATOM 1145 C C . VAL A 1 149 ? 0.687 -15.909 0.066 1.00 92.88 149 VAL A C 1
ATOM 1147 O O . VAL A 1 149 ? 0.361 -15.664 1.222 1.00 92.88 149 VAL A O 1
ATOM 1150 N N . MET A 1 150 ? 0.017 -15.402 -0.970 1.00 91.31 150 MET A N 1
ATOM 1151 C CA . MET A 1 150 ? -1.048 -14.405 -0.824 1.00 91.31 150 MET A CA 1
ATOM 1152 C C . MET A 1 150 ? -2.287 -14.951 -0.103 1.00 91.31 150 MET A C 1
ATOM 1154 O O . MET A 1 150 ? -2.872 -14.230 0.692 1.00 91.31 150 MET A O 1
ATOM 1158 N N . ASN A 1 151 ? -2.672 -16.213 -0.306 1.00 92.62 151 ASN A N 1
ATOM 1159 C CA . ASN A 1 151 ? -3.793 -16.820 0.423 1.00 92.62 151 ASN A CA 1
ATOM 1160 C C . ASN A 1 151 ? -3.441 -17.196 1.873 1.00 92.62 151 ASN A C 1
ATOM 1162 O O . ASN A 1 151 ? -4.348 -17.346 2.687 1.00 92.62 151 ASN A O 1
ATOM 1166 N N . ARG A 1 152 ? -2.152 -17.347 2.205 1.00 90.62 152 ARG A N 1
ATOM 1167 C CA . ARG A 1 152 ? -1.681 -17.559 3.583 1.00 90.62 152 ARG A CA 1
ATOM 1168 C C . ARG A 1 152 ? -1.555 -16.239 4.347 1.00 90.62 152 ARG A C 1
ATOM 1170 O O . ARG A 1 152 ? -1.995 -16.152 5.487 1.00 90.62 152 ARG A O 1
ATOM 1177 N N . ASP A 1 153 ? -0.966 -15.229 3.710 1.00 86.12 153 ASP A N 1
ATOM 1178 C CA . ASP A 1 153 ? -0.513 -14.004 4.378 1.00 86.12 153 ASP A CA 1
ATOM 1179 C C . ASP A 1 153 ? -1.453 -12.803 4.160 1.00 86.12 153 ASP A C 1
ATOM 1181 O O . ASP A 1 153 ? -1.454 -11.888 4.982 1.00 86.12 153 ASP A O 1
ATOM 1185 N N . PHE A 1 154 ? -2.264 -12.813 3.093 1.00 86.75 154 PHE A N 1
ATOM 1186 C CA . PHE A 1 154 ? -3.237 -11.768 2.731 1.00 86.75 154 PHE A CA 1
ATOM 1187 C C . PHE A 1 154 ? -4.573 -12.323 2.149 1.00 86.75 154 PHE A C 1
ATOM 1189 O O . PHE A 1 154 ? -5.026 -11.859 1.087 1.00 86.75 154 PHE A O 1
ATOM 1196 N N . PRO A 1 155 ? -5.238 -13.320 2.774 1.00 88.94 155 PRO A N 1
ATOM 1197 C CA . PRO A 1 155 ? -6.482 -13.906 2.249 1.00 88.94 155 PRO A CA 1
ATOM 1198 C C . PRO A 1 155 ? -7.617 -12.882 2.059 1.00 88.94 155 PRO A C 1
ATOM 1200 O O . PRO A 1 155 ? -8.552 -13.103 1.280 1.00 88.94 155 PRO A O 1
ATOM 1203 N N . GLU A 1 156 ? -7.538 -11.728 2.720 1.00 81.00 156 GLU A N 1
ATOM 1204 C CA . GLU A 1 156 ? -8.486 -10.620 2.612 1.00 81.00 156 GLU A CA 1
ATOM 1205 C C . GLU A 1 156 ? -8.528 -10.060 1.184 1.00 81.00 156 GLU A C 1
ATOM 1207 O O . GLU A 1 156 ? -9.606 -9.715 0.689 1.00 81.00 156 GLU A O 1
ATOM 1212 N N . LEU A 1 157 ? -7.392 -10.043 0.479 1.00 83.00 157 LEU A N 1
ATOM 1213 C CA . LEU A 1 157 ? -7.303 -9.539 -0.893 1.00 83.00 157 LEU A CA 1
ATOM 1214 C C . LEU A 1 157 ? -8.008 -10.456 -1.911 1.00 83.00 157 LEU A C 1
ATOM 1216 O O . LEU A 1 157 ? -8.444 -9.967 -2.950 1.00 83.00 157 LEU A O 1
ATOM 1220 N N . LYS A 1 158 ? -8.178 -11.756 -1.608 1.00 87.38 158 LYS A N 1
ATOM 1221 C CA . LYS A 1 158 ? -8.763 -12.787 -2.501 1.00 87.38 158 LYS A CA 1
ATOM 1222 C C . LYS A 1 158 ? -8.219 -12.741 -3.942 1.00 87.38 158 LYS A C 1
ATOM 1224 O O . LYS A 1 158 ? -8.992 -12.815 -4.899 1.00 87.38 158 LYS A O 1
ATOM 1229 N N . LEU A 1 159 ? -6.896 -12.622 -4.073 1.00 89.50 159 LEU A N 1
ATOM 1230 C CA . LEU A 1 159 ? -6.190 -12.647 -5.356 1.00 89.50 159 LEU A CA 1
ATOM 1231 C C . LEU A 1 159 ? -6.490 -13.950 -6.115 1.00 89.50 159 LEU A C 1
ATOM 1233 O O . LEU A 1 159 ? -6.410 -15.039 -5.543 1.00 89.50 159 LEU A O 1
ATOM 1237 N N . LYS A 1 160 ? -6.806 -13.848 -7.405 1.00 91.94 160 LYS A N 1
ATOM 1238 C CA . LYS A 1 160 ? -7.052 -14.992 -8.293 1.00 91.94 160 LYS A CA 1
ATOM 1239 C C . LYS A 1 160 ? -5.904 -15.177 -9.279 1.00 91.94 160 LYS A C 1
ATOM 1241 O O . LYS A 1 160 ? -5.161 -14.249 -9.587 1.00 91.94 160 LYS A O 1
ATOM 1246 N N . VAL A 1 161 ? -5.819 -16.371 -9.868 1.00 91.75 161 VAL A N 1
ATOM 1247 C CA . VAL A 1 161 ? -4.875 -16.647 -10.967 1.00 91.75 161 VAL A CA 1
ATOM 1248 C C . VAL A 1 161 ? -5.136 -15.776 -12.204 1.00 91.75 161 VAL A C 1
ATOM 1250 O O . VAL A 1 161 ? -4.195 -15.427 -12.902 1.00 91.75 161 VAL A O 1
ATOM 1253 N N . THR A 1 162 ? -6.385 -15.348 -12.424 1.00 91.94 162 THR A N 1
ATOM 1254 C CA . THR A 1 162 ? -6.775 -14.388 -13.476 1.00 91.94 162 THR A CA 1
ATOM 1255 C C . THR A 1 162 ? -6.171 -12.999 -13.301 1.00 91.94 162 THR A C 1
ATOM 1257 O O . THR A 1 162 ? -6.103 -12.239 -14.260 1.00 91.94 162 THR A O 1
ATOM 1260 N N . ASP A 1 163 ? -5.746 -12.673 -12.083 1.00 88.19 163 ASP A N 1
ATOM 1261 C CA . ASP A 1 163 ? -5.229 -11.360 -11.707 1.00 88.19 163 ASP A CA 1
ATOM 1262 C C . ASP A 1 163 ? -3.684 -11.353 -11.762 1.00 88.19 163 ASP A C 1
ATOM 1264 O O . ASP A 1 163 ? -3.037 -10.338 -11.508 1.00 88.19 163 ASP A O 1
ATOM 1268 N N . CYS A 1 164 ? -3.085 -12.506 -12.087 1.00 90.31 164 CYS A N 1
ATOM 126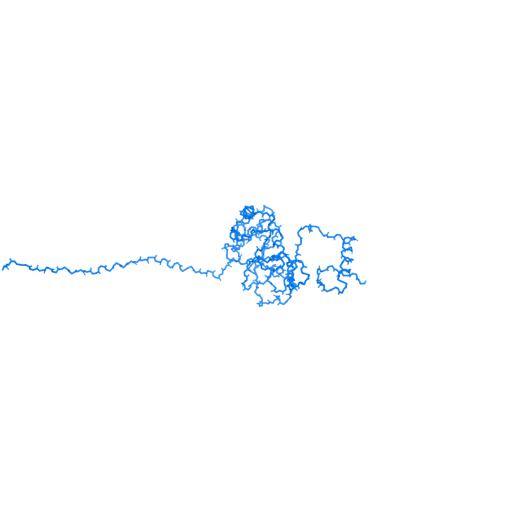9 C CA . CYS A 1 164 ? -1.653 -12.720 -12.248 1.00 90.31 164 CYS A CA 1
ATOM 1270 C C . CYS A 1 164 ? -1.288 -12.787 -13.739 1.00 90.31 164 CYS A C 1
ATOM 1272 O O . CYS A 1 164 ? -1.994 -13.393 -14.540 1.00 90.31 164 CYS A O 1
ATOM 1274 N N . THR A 1 165 ? -0.134 -12.235 -14.115 1.00 91.94 165 THR A N 1
ATOM 1275 C CA . THR A 1 165 ? 0.421 -12.374 -15.470 1.00 91.94 165 THR A CA 1
ATOM 1276 C C . THR A 1 165 ? 1.819 -12.978 -15.381 1.00 91.94 165 THR A C 1
ATOM 1278 O O . THR A 1 165 ? 2.781 -12.274 -15.076 1.00 91.94 165 THR A O 1
ATOM 1281 N N . GLU A 1 166 ? 1.945 -14.288 -15.624 1.00 92.81 166 GLU A N 1
ATOM 1282 C CA . GLU A 1 166 ? 3.263 -14.910 -15.806 1.00 92.81 166 GLU A CA 1
ATOM 1283 C C . GLU A 1 166 ? 3.891 -14.402 -17.119 1.00 92.81 166 GLU A C 1
ATOM 1285 O O . GLU A 1 166 ? 3.256 -14.400 -18.172 1.00 92.81 166 GLU A O 1
ATOM 1290 N N . MET A 1 167 ? 5.145 -13.952 -17.054 1.00 93.69 167 MET A N 1
ATOM 1291 C CA . MET A 1 167 ? 5.923 -13.438 -18.188 1.00 93.69 167 MET A CA 1
ATOM 1292 C C . MET A 1 167 ? 7.417 -13.681 -17.942 1.00 93.69 167 MET A C 1
ATOM 1294 O O . MET A 1 167 ? 7.820 -13.949 -16.805 1.00 93.69 167 MET A O 1
ATOM 1298 N N . ARG A 1 168 ? 8.272 -13.591 -18.972 1.00 92.56 168 ARG A N 1
ATOM 1299 C CA . ARG A 1 168 ? 9.724 -13.732 -18.760 1.00 92.56 168 ARG A CA 1
ATOM 1300 C C . ARG A 1 168 ? 10.237 -12.511 -17.995 1.00 92.56 168 ARG A C 1
ATOM 1302 O O . ARG A 1 168 ? 9.714 -11.409 -18.152 1.00 92.56 168 ARG A O 1
ATOM 1309 N N . TRP A 1 169 ? 11.317 -12.676 -17.230 1.00 91.38 169 TRP A N 1
ATOM 1310 C CA . TRP A 1 169 ? 11.899 -11.584 -16.437 1.00 91.38 169 TRP A CA 1
ATOM 1311 C C . TRP A 1 169 ? 12.168 -10.312 -17.263 1.00 91.38 169 TRP A C 1
ATOM 1313 O O . TRP A 1 169 ? 11.815 -9.215 -16.831 1.00 91.38 169 TRP A O 1
ATOM 1323 N N . ILE A 1 170 ? 12.704 -10.460 -18.480 1.00 92.75 170 ILE A N 1
ATOM 1324 C CA . ILE A 1 170 ? 12.992 -9.331 -19.377 1.00 92.75 170 ILE A CA 1
ATOM 1325 C C . ILE A 1 170 ? 11.723 -8.630 -19.897 1.00 92.75 170 ILE A C 1
ATOM 1327 O O . ILE A 1 170 ? 11.733 -7.418 -20.090 1.00 92.75 170 ILE A O 1
ATOM 1331 N N . ASP A 1 171 ? 10.608 -9.350 -20.047 1.00 92.00 171 ASP A N 1
ATOM 1332 C CA . ASP A 1 171 ? 9.326 -8.766 -20.461 1.00 92.00 171 ASP A CA 1
ATOM 1333 C C . ASP A 1 171 ? 8.716 -7.933 -19.320 1.00 92.00 171 ASP A C 1
ATOM 1335 O O . ASP A 1 171 ? 8.086 -6.904 -19.560 1.00 92.00 171 ASP A O 1
ATOM 1339 N N . SER A 1 172 ? 8.983 -8.313 -18.062 1.00 88.75 172 SER A N 1
ATOM 1340 C CA . SER A 1 172 ? 8.591 -7.509 -16.896 1.00 88.75 172 SER A CA 1
ATOM 1341 C C . SER A 1 172 ? 9.312 -6.159 -16.855 1.00 88.75 172 SER A C 1
ATOM 1343 O O . SER A 1 172 ? 8.714 -5.166 -16.448 1.00 88.75 172 SER A O 1
ATOM 1345 N N . VAL A 1 173 ? 10.557 -6.078 -17.346 1.00 87.75 173 VAL A N 1
ATOM 1346 C CA . VAL A 1 173 ? 11.283 -4.803 -17.486 1.00 87.75 173 VAL A CA 1
ATOM 1347 C C . VAL A 1 173 ? 10.591 -3.895 -18.509 1.00 87.75 173 VAL A C 1
ATOM 1349 O O . VAL A 1 173 ? 10.442 -2.700 -18.262 1.00 87.75 173 VAL A O 1
ATOM 1352 N N . VAL A 1 174 ? 10.102 -4.462 -19.617 1.00 87.50 174 VAL A N 1
ATOM 1353 C CA . VAL A 1 174 ? 9.324 -3.738 -20.639 1.00 87.50 174 VAL A CA 1
ATOM 1354 C C . VAL A 1 174 ? 7.998 -3.221 -20.062 1.00 87.50 174 VAL A C 1
ATOM 1356 O O . VAL A 1 174 ? 7.681 -2.041 -20.217 1.00 87.50 174 VAL A O 1
ATOM 1359 N N . PHE A 1 175 ? 7.267 -4.061 -19.322 1.00 84.44 175 PHE A N 1
ATOM 1360 C CA . PHE A 1 175 ? 6.034 -3.673 -18.625 1.00 84.44 175 PHE A CA 1
ATOM 1361 C C . PHE A 1 175 ? 6.269 -2.560 -17.586 1.00 84.44 175 PHE A C 1
ATOM 1363 O O . PHE A 1 175 ? 5.582 -1.540 -17.600 1.00 84.44 175 PHE A O 1
ATOM 1370 N N . TRP A 1 176 ? 7.277 -2.699 -16.716 1.00 79.44 176 TRP A N 1
ATOM 1371 C CA . TRP A 1 176 ? 7.593 -1.699 -15.685 1.00 79.44 176 TRP A CA 1
ATOM 1372 C C . TRP A 1 176 ? 8.161 -0.384 -16.243 1.00 79.44 176 TRP A C 1
ATOM 1374 O O . TRP A 1 176 ? 8.103 0.633 -15.548 1.00 79.44 176 TRP A O 1
ATOM 1384 N N . ALA A 1 177 ? 8.658 -0.377 -17.484 1.00 77.62 177 ALA A N 1
ATOM 1385 C CA . ALA A 1 177 ? 8.994 0.835 -18.235 1.00 77.62 177 ALA A CA 1
ATOM 1386 C C . ALA A 1 177 ? 7.761 1.542 -18.849 1.00 77.62 177 ALA A C 1
ATOM 1388 O O . ALA A 1 177 ? 7.902 2.611 -19.443 1.00 77.62 177 ALA A O 1
ATOM 1389 N N . GLY A 1 178 ? 6.553 0.985 -18.688 1.00 76.56 178 GLY A N 1
ATOM 1390 C CA . GLY A 1 178 ? 5.295 1.584 -19.142 1.00 76.56 178 GLY A CA 1
ATOM 1391 C C . GLY A 1 178 ? 4.907 1.254 -20.586 1.00 76.56 178 GLY A C 1
ATOM 1392 O O . GLY A 1 178 ? 4.078 1.963 -21.157 1.00 76.56 178 GLY A O 1
ATOM 1393 N N . TYR A 1 179 ? 5.490 0.211 -21.186 1.00 82.31 179 TYR A N 1
ATOM 1394 C CA . TYR A 1 179 ? 5.092 -0.277 -22.509 1.00 82.31 179 TYR A CA 1
ATOM 1395 C C . TYR A 1 179 ? 3.972 -1.334 -22.420 1.00 82.31 179 TYR A C 1
ATOM 1397 O O . TYR A 1 179 ? 3.905 -2.074 -21.434 1.00 82.31 179 TYR A O 1
ATOM 1405 N N . PRO A 1 180 ? 3.108 -1.460 -23.448 1.00 85.75 180 PRO A N 1
ATOM 1406 C CA . PRO A 1 180 ? 2.099 -2.517 -23.514 1.00 85.75 180 PRO A CA 1
ATOM 1407 C C . PRO A 1 180 ? 2.697 -3.928 -23.428 1.00 85.75 180 PRO A C 1
ATOM 1409 O O . PRO A 1 180 ? 3.770 -4.200 -23.976 1.00 85.75 180 PRO A O 1
ATOM 1412 N N . ILE A 1 181 ? 1.969 -4.850 -22.794 1.00 86.75 181 ILE A N 1
ATOM 1413 C CA . ILE A 1 181 ? 2.335 -6.272 -22.734 1.00 86.75 181 ILE A CA 1
ATOM 1414 C C . ILE A 1 181 ? 2.423 -6.828 -24.166 1.00 86.75 181 ILE A C 1
ATOM 1416 O O . ILE A 1 181 ? 1.548 -6.571 -24.989 1.00 86.75 181 ILE A O 1
ATOM 1420 N N . GLY A 1 182 ? 3.497 -7.565 -24.464 1.00 89.94 182 GLY A N 1
ATOM 1421 C CA . GLY A 1 182 ? 3.807 -8.055 -25.813 1.00 89.94 182 GLY A CA 1
ATOM 1422 C C . GLY A 1 182 ? 4.702 -7.129 -26.651 1.00 89.94 182 GLY A C 1
ATOM 1423 O O . GLY A 1 182 ? 5.123 -7.527 -27.734 1.00 89.94 182 GLY A O 1
ATOM 1424 N N . THR A 1 183 ? 5.053 -5.932 -26.161 1.00 91.44 183 THR A N 1
ATOM 1425 C CA . THR A 1 183 ? 6.049 -5.066 -26.821 1.00 91.44 183 THR A CA 1
ATOM 1426 C C . THR A 1 183 ? 7.416 -5.775 -26.900 1.00 91.44 183 THR A C 1
ATOM 1428 O O . THR A 1 183 ? 7.893 -6.266 -25.874 1.00 91.44 183 THR A O 1
ATOM 1431 N N . PRO A 1 184 ? 8.086 -5.823 -28.071 1.00 94.19 184 PRO A N 1
ATOM 1432 C CA . PRO A 1 184 ? 9.394 -6.462 -28.209 1.00 94.19 184 PRO A CA 1
ATOM 1433 C C . PRO A 1 184 ? 10.469 -5.857 -27.297 1.00 94.19 184 PRO A C 1
ATOM 1435 O O . PRO A 1 184 ? 10.608 -4.639 -27.189 1.00 94.19 184 PRO A O 1
ATOM 1438 N N . THR A 1 185 ? 11.303 -6.712 -26.701 1.00 92.75 185 THR A N 1
ATOM 1439 C CA . THR A 1 185 ? 12.380 -6.312 -25.772 1.00 92.75 185 THR A CA 1
ATOM 1440 C C . THR A 1 185 ? 13.450 -5.420 -26.406 1.00 92.75 185 THR A C 1
ATOM 1442 O O . THR A 1 185 ? 14.154 -4.715 -25.686 1.00 92.75 185 THR A O 1
ATOM 1445 N N . SER A 1 186 ? 13.539 -5.374 -27.739 1.00 92.12 186 SER A N 1
ATOM 1446 C CA . SER A 1 186 ? 14.381 -4.427 -28.481 1.00 92.12 186 SER A CA 1
ATOM 1447 C C . SER A 1 186 ? 14.036 -2.959 -28.205 1.00 92.12 186 SER A C 1
ATOM 1449 O O . SER A 1 186 ? 14.896 -2.100 -28.391 1.00 92.12 186 SER A O 1
ATOM 1451 N N . VAL A 1 187 ? 12.839 -2.650 -27.684 1.00 88.94 187 VAL A N 1
ATOM 1452 C CA . VAL A 1 187 ? 12.488 -1.294 -27.228 1.00 88.94 187 VAL A CA 1
ATOM 1453 C C . VAL A 1 187 ? 13.415 -0.791 -26.111 1.00 88.94 187 VAL A C 1
ATOM 1455 O O . VAL A 1 187 ? 13.677 0.406 -26.027 1.00 88.94 187 VAL A O 1
ATOM 1458 N N . LEU A 1 188 ? 13.982 -1.698 -25.303 1.00 85.75 188 LEU A N 1
ATOM 1459 C CA . LEU A 1 188 ? 14.933 -1.373 -24.231 1.00 85.75 188 LEU A CA 1
ATOM 1460 C C . LEU A 1 188 ? 16.312 -0.931 -24.756 1.00 85.75 188 LEU A C 1
ATOM 1462 O O . LEU A 1 188 ? 17.110 -0.402 -23.989 1.00 85.75 188 LEU A O 1
ATOM 1466 N N . LEU A 1 189 ? 16.593 -1.124 -26.050 1.00 89.44 189 LEU A N 1
ATOM 1467 C CA . LEU A 1 189 ? 17.818 -0.645 -26.703 1.00 89.44 189 LEU A CA 1
ATOM 1468 C C . LEU A 1 189 ? 17.724 0.836 -27.115 1.00 89.44 189 LEU A C 1
ATOM 1470 O O . LEU A 1 189 ? 18.727 1.425 -27.514 1.00 89.44 189 LEU A O 1
ATOM 1474 N N . ASN A 1 190 ? 16.538 1.450 -27.037 1.00 82.19 190 ASN A N 1
ATOM 1475 C CA . ASN A 1 190 ? 16.331 2.855 -27.375 1.00 82.19 190 ASN A CA 1
ATOM 1476 C C . ASN A 1 190 ? 16.458 3.744 -26.118 1.00 82.19 190 ASN A C 1
ATOM 1478 O O . ASN A 1 190 ? 15.588 3.685 -25.249 1.00 82.19 190 ASN A O 1
ATOM 1482 N N . PRO A 1 191 ? 17.473 4.627 -26.017 1.00 67.44 191 PRO A N 1
ATOM 1483 C CA . PRO A 1 191 ? 17.667 5.481 -24.842 1.00 67.44 191 PRO A CA 1
ATOM 1484 C C . PRO A 1 191 ? 16.657 6.641 -24.731 1.00 67.44 191 PRO A C 1
ATOM 1486 O O . PRO A 1 191 ? 16.676 7.378 -23.742 1.00 67.44 191 PRO A O 1
ATOM 1489 N N . LYS A 1 192 ? 15.774 6.854 -25.720 1.00 71.25 192 LYS A N 1
ATOM 1490 C CA . LYS A 1 192 ? 14.770 7.931 -25.677 1.00 71.25 192 LYS A CA 1
ATOM 1491 C C . LYS A 1 192 ? 13.599 7.572 -24.755 1.00 71.25 192 LYS A C 1
ATOM 1493 O O . LYS A 1 192 ? 12.598 7.015 -25.195 1.00 71.25 192 LYS A O 1
ATOM 1498 N N . ILE A 1 193 ? 13.702 7.970 -23.486 1.00 62.19 193 ILE A N 1
ATOM 1499 C CA . ILE A 1 193 ? 12.609 7.896 -22.502 1.00 62.19 193 ILE A CA 1
ATOM 1500 C C . ILE A 1 193 ? 11.463 8.830 -22.931 1.00 62.19 193 ILE A C 1
ATOM 1502 O O . ILE A 1 193 ? 11.505 10.036 -22.682 1.00 62.19 193 ILE A O 1
ATOM 1506 N N . THR A 1 194 ? 10.434 8.265 -23.561 1.00 61.56 194 THR A N 1
ATOM 1507 C CA . THR A 1 194 ? 9.204 8.967 -23.965 1.00 61.56 194 THR A CA 1
ATOM 1508 C C . THR A 1 194 ? 8.277 9.228 -22.776 1.00 61.56 194 THR A C 1
ATOM 1510 O O . THR A 1 194 ? 7.813 10.350 -22.589 1.00 61.56 194 THR A O 1
ATOM 1513 N N . ASN A 1 195 ? 8.064 8.221 -21.923 1.00 58.59 195 ASN A N 1
ATOM 1514 C CA . ASN A 1 195 ? 7.172 8.289 -20.763 1.00 58.59 195 ASN A CA 1
ATOM 1515 C C . ASN A 1 195 ? 7.957 8.505 -19.457 1.00 58.59 195 ASN A C 1
ATOM 1517 O O . ASN A 1 195 ? 8.383 7.555 -18.800 1.00 58.59 195 ASN A O 1
ATOM 1521 N N . LYS A 1 196 ? 8.141 9.767 -19.047 1.00 59.72 196 LYS A N 1
ATOM 1522 C CA . LYS A 1 196 ? 8.784 10.116 -17.765 1.00 59.72 196 LYS A CA 1
ATOM 1523 C C . LYS A 1 196 ? 7.828 9.914 -16.579 1.00 59.72 196 LYS A C 1
ATOM 1525 O O . LYS A 1 196 ? 7.142 10.837 -16.151 1.00 59.72 196 LYS A O 1
ATOM 1530 N N . LEU A 1 197 ? 7.811 8.702 -16.024 1.00 57.44 197 LEU A N 1
ATOM 1531 C CA . LEU A 1 197 ? 7.087 8.362 -14.792 1.00 57.44 197 LEU A CA 1
ATOM 1532 C C . LEU A 1 197 ? 7.836 8.862 -13.542 1.00 57.44 197 LEU A C 1
ATOM 1534 O O . LEU A 1 197 ? 8.765 8.220 -13.051 1.00 57.44 197 LEU A O 1
ATOM 1538 N N . PHE A 1 198 ? 7.407 10.000 -12.994 1.00 58.22 198 PHE A N 1
ATOM 1539 C CA . PHE A 1 198 ? 7.924 10.541 -11.733 1.00 58.22 198 PHE A CA 1
ATOM 1540 C C . PHE A 1 198 ? 7.353 9.760 -10.535 1.00 58.22 198 PHE A C 1
ATOM 1542 O O . PHE A 1 198 ? 6.239 10.030 -10.092 1.00 58.22 198 PHE A O 1
ATOM 1549 N N . MET A 1 199 ? 8.107 8.802 -9.978 1.00 55.38 199 MET A N 1
ATOM 1550 C CA . MET A 1 199 ? 7.680 8.035 -8.796 1.00 55.38 199 MET A CA 1
ATOM 1551 C C . MET A 1 199 ? 8.737 8.003 -7.685 1.00 55.38 199 MET A C 1
ATOM 1553 O O . MET A 1 199 ? 9.882 7.611 -7.900 1.00 55.38 199 MET A O 1
ATOM 1557 N N . LYS A 1 200 ? 8.316 8.328 -6.456 1.00 54.78 200 LYS A N 1
ATOM 1558 C CA . LYS A 1 200 ? 9.127 8.208 -5.238 1.00 54.78 200 LYS A CA 1
ATOM 1559 C C . LYS A 1 200 ? 8.940 6.820 -4.614 1.00 54.78 200 LYS A C 1
ATOM 1561 O O . LYS A 1 200 ? 7.896 6.540 -4.030 1.00 54.78 200 LYS A O 1
ATOM 1566 N N . ARG A 1 201 ? 9.943 5.945 -4.732 1.00 58.97 201 ARG A N 1
ATOM 1567 C CA . ARG A 1 201 ? 9.946 4.602 -4.115 1.00 58.97 201 ARG A CA 1
ATOM 1568 C C . ARG A 1 201 ? 10.727 4.618 -2.794 1.00 58.97 201 ARG A C 1
ATOM 1570 O O . ARG A 1 201 ? 11.705 5.348 -2.670 1.00 58.97 201 ARG A O 1
ATOM 1577 N N . LYS A 1 202 ? 10.319 3.798 -1.819 1.00 59.75 202 LYS A N 1
ATOM 1578 C CA . LYS A 1 202 ? 11.094 3.523 -0.596 1.00 59.75 202 LYS A CA 1
ATOM 1579 C C . LYS A 1 202 ? 11.668 2.111 -0.702 1.00 59.75 202 LYS A C 1
ATOM 1581 O O . LYS A 1 202 ? 10.902 1.179 -0.914 1.00 59.75 202 LYS A O 1
ATOM 1586 N N . SER A 1 203 ? 12.982 1.963 -0.541 1.00 61.34 203 SER A N 1
ATOM 1587 C CA . SER A 1 203 ? 13.605 0.646 -0.369 1.00 61.34 203 SER A CA 1
ATOM 1588 C C . SER A 1 203 ? 13.410 0.169 1.068 1.00 61.34 203 SER A C 1
ATOM 1590 O O . SER A 1 203 ? 13.595 0.947 2.007 1.00 61.34 203 SER A O 1
ATOM 1592 N N . ASP A 1 204 ? 13.039 -1.094 1.247 1.00 62.50 204 ASP A N 1
ATOM 1593 C CA . ASP A 1 204 ? 12.968 -1.732 2.557 1.00 62.50 204 ASP A CA 1
ATOM 1594 C C . ASP A 1 204 ? 14.317 -2.342 2.980 1.00 62.50 204 ASP A C 1
ATOM 1596 O O . ASP A 1 204 ? 14.503 -2.587 4.167 1.00 62.50 204 ASP A O 1
ATOM 1600 N N . TYR A 1 205 ? 15.273 -2.537 2.060 1.00 61.38 205 TYR A N 1
ATOM 1601 C CA . TYR A 1 205 ? 16.630 -3.018 2.367 1.00 61.38 205 TYR A CA 1
ATOM 1602 C C . TYR A 1 205 ? 17.396 -2.065 3.301 1.00 61.38 205 TYR A C 1
ATOM 1604 O O . TYR A 1 205 ? 18.240 -2.499 4.082 1.00 61.38 205 TYR A O 1
ATOM 1612 N N . VAL A 1 206 ? 17.087 -0.764 3.260 1.00 64.94 206 VAL A N 1
ATOM 1613 C CA . VAL A 1 206 ? 17.683 0.249 4.145 1.00 64.94 206 VAL A CA 1
ATOM 1614 C C . VAL A 1 206 ? 16.967 0.215 5.502 1.00 64.94 206 VAL A C 1
ATOM 1616 O O . VAL A 1 206 ? 16.053 1.000 5.759 1.00 64.94 206 VAL A O 1
ATOM 1619 N N . LYS A 1 207 ? 17.354 -0.743 6.356 1.00 68.06 207 LYS A N 1
ATOM 1620 C CA . LYS A 1 207 ? 16.782 -0.926 7.706 1.00 68.06 207 LYS A CA 1
ATOM 1621 C C . LYS A 1 207 ? 17.250 0.150 8.700 1.00 68.06 207 LYS A C 1
ATOM 1623 O O . LYS A 1 207 ? 16.454 0.601 9.518 1.00 68.06 207 LYS A O 1
ATOM 1628 N N . SER A 1 208 ? 18.507 0.587 8.592 1.00 73.31 208 SER A N 1
ATOM 1629 C CA . SER A 1 208 ? 19.122 1.623 9.439 1.00 73.31 208 SER A CA 1
ATOM 1630 C C . SER A 1 208 ? 19.382 2.914 8.648 1.00 73.31 208 SER A C 1
ATOM 1632 O O . SER A 1 208 ? 19.585 2.838 7.433 1.00 73.31 208 SER A O 1
ATOM 1634 N N . PRO A 1 209 ? 19.428 4.096 9.295 1.00 68.69 209 PRO A N 1
ATOM 1635 C CA . PRO A 1 209 ? 19.892 5.325 8.654 1.00 68.69 209 PRO A CA 1
ATOM 1636 C C . PRO A 1 209 ? 21.297 5.156 8.060 1.00 68.69 209 PRO A C 1
ATOM 1638 O O . PRO A 1 209 ? 22.168 4.542 8.675 1.00 68.69 209 PRO A O 1
ATOM 1641 N N . ILE A 1 210 ? 21.526 5.718 6.872 1.00 68.56 210 ILE A N 1
ATOM 1642 C CA . ILE A 1 210 ? 22.854 5.730 6.247 1.00 68.56 210 ILE A CA 1
ATOM 1643 C C . ILE A 1 210 ? 23.770 6.636 7.080 1.00 68.56 210 ILE A C 1
ATOM 1645 O O . ILE A 1 210 ? 23.410 7.781 7.356 1.00 68.56 210 ILE A O 1
ATOM 1649 N N . SER A 1 211 ? 24.948 6.133 7.473 1.00 75.19 211 SER A N 1
ATOM 1650 C CA . SER A 1 211 ? 25.935 6.926 8.215 1.00 75.19 211 SER A CA 1
ATOM 1651 C C . SER A 1 211 ? 26.327 8.179 7.431 1.00 75.19 211 SER A C 1
ATOM 1653 O O . SER A 1 211 ? 26.649 8.106 6.240 1.00 75.19 211 SER A O 1
ATOM 1655 N N . ARG A 1 212 ? 26.309 9.328 8.116 1.00 68.31 212 ARG A N 1
ATOM 1656 C CA . ARG A 1 212 ? 26.610 10.633 7.518 1.00 68.31 212 ARG A CA 1
ATOM 1657 C C . ARG A 1 212 ? 28.076 10.758 7.096 1.00 68.31 212 ARG A C 1
ATOM 1659 O O . ARG A 1 212 ? 28.350 11.452 6.128 1.00 68.31 212 ARG A O 1
ATOM 1666 N N . THR A 1 213 ? 28.992 10.113 7.816 1.00 71.06 213 THR A N 1
ATOM 1667 C CA . THR A 1 213 ? 30.431 10.410 7.742 1.00 71.06 213 THR A CA 1
ATOM 1668 C C . THR A 1 213 ? 31.085 9.960 6.435 1.00 71.06 213 THR A C 1
ATOM 1670 O O . THR A 1 213 ? 31.920 10.684 5.911 1.00 71.06 213 THR A O 1
ATOM 1673 N N . ASP A 1 214 ? 30.672 8.810 5.885 1.00 68.19 214 ASP A N 1
ATOM 1674 C CA . ASP A 1 214 ? 31.336 8.195 4.722 1.00 68.19 214 ASP A CA 1
ATOM 1675 C C . ASP A 1 214 ? 30.383 8.012 3.532 1.00 68.19 214 ASP A C 1
ATOM 1677 O O . ASP A 1 214 ? 30.592 8.533 2.437 1.00 68.19 214 ASP A O 1
ATOM 1681 N N . ASN A 1 215 ? 29.303 7.249 3.735 1.00 79.62 215 ASN A N 1
ATOM 1682 C CA . ASN A 1 215 ? 28.451 6.800 2.634 1.00 79.62 215 ASN A CA 1
ATOM 1683 C C . ASN A 1 215 ? 27.507 7.910 2.141 1.00 79.62 215 ASN A C 1
ATOM 1685 O O . ASN A 1 215 ? 27.222 7.985 0.950 1.00 79.62 215 ASN A O 1
ATOM 1689 N N . PHE A 1 216 ? 27.055 8.808 3.025 1.00 83.19 216 PHE A N 1
ATOM 1690 C CA . PHE A 1 216 ? 26.284 9.980 2.599 1.00 83.19 216 PHE A CA 1
ATOM 1691 C C . PHE A 1 216 ? 27.124 10.925 1.726 1.00 83.19 216 PHE A C 1
ATOM 1693 O O . PHE A 1 216 ? 26.684 11.271 0.634 1.00 83.19 216 PHE A O 1
ATOM 1700 N N . GLU A 1 217 ? 28.345 11.273 2.144 1.00 86.00 217 GLU A N 1
ATOM 1701 C CA . GLU A 1 217 ? 29.252 12.121 1.355 1.00 86.00 217 GLU A CA 1
ATOM 1702 C C . GLU A 1 217 ? 29.612 11.485 0.003 1.00 86.00 217 GLU A C 1
ATOM 1704 O O . GLU A 1 217 ? 29.528 12.142 -1.034 1.00 86.00 217 GLU A O 1
ATOM 1709 N N . ARG A 1 218 ? 29.886 10.174 -0.031 1.00 85.19 218 ARG A N 1
ATOM 1710 C CA . ARG A 1 218 ? 30.105 9.446 -1.292 1.00 85.19 218 ARG A CA 1
ATOM 1711 C C . ARG A 1 218 ? 28.889 9.496 -2.227 1.00 85.19 218 ARG A C 1
ATOM 1713 O O . ARG A 1 218 ? 29.052 9.566 -3.444 1.00 85.19 218 ARG A O 1
ATOM 1720 N N . LEU A 1 219 ? 27.670 9.466 -1.685 1.00 86.56 219 LEU A N 1
ATOM 1721 C CA . LEU A 1 219 ? 26.447 9.628 -2.475 1.00 86.56 219 LEU A CA 1
ATOM 1722 C C . LEU A 1 219 ? 26.230 11.080 -2.934 1.00 86.56 219 LEU A C 1
ATOM 1724 O O . LEU A 1 219 ? 25.682 11.276 -4.017 1.00 86.56 219 LEU A O 1
ATOM 1728 N N . VAL A 1 220 ? 26.678 12.079 -2.165 1.00 89.12 220 VAL A N 1
ATOM 1729 C CA . VAL A 1 220 ? 26.709 13.493 -2.584 1.00 89.12 220 VAL A CA 1
ATOM 1730 C C . VAL A 1 220 ? 27.660 13.682 -3.772 1.00 89.12 220 VAL A C 1
ATOM 1732 O O . VAL A 1 220 ? 27.268 14.305 -4.754 1.00 89.12 220 VAL A O 1
ATOM 1735 N N . ASP A 1 221 ? 28.852 13.080 -3.757 1.00 90.31 221 ASP A N 1
ATOM 1736 C CA . ASP A 1 221 ? 29.799 13.141 -4.887 1.00 90.31 221 ASP A CA 1
ATOM 1737 C C . ASP A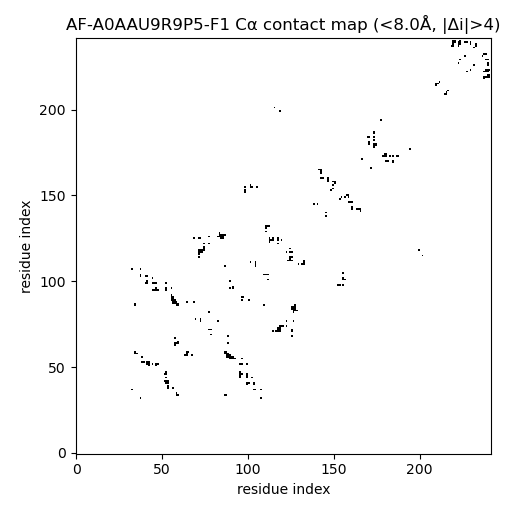 1 221 ? 29.257 12.469 -6.163 1.00 90.31 221 ASP A C 1
ATOM 1739 O O . ASP A 1 221 ? 29.343 13.018 -7.268 1.00 90.31 221 ASP A O 1
ATOM 1743 N N . ILE A 1 222 ? 28.617 11.303 -6.024 1.00 88.69 222 ILE A N 1
ATOM 1744 C CA . ILE A 1 222 ? 27.920 10.634 -7.138 1.00 88.69 222 ILE A CA 1
ATOM 1745 C C . ILE A 1 222 ? 26.765 11.512 -7.656 1.00 88.69 222 ILE A C 1
ATOM 1747 O O . ILE A 1 222 ? 26.564 11.645 -8.863 1.00 88.69 222 ILE A O 1
ATOM 1751 N N . LYS A 1 223 ? 26.017 12.163 -6.760 1.00 87.44 223 LYS A N 1
ATOM 1752 C CA . LYS A 1 223 ? 24.915 13.061 -7.125 1.00 87.44 223 LYS A CA 1
ATOM 1753 C C . LYS A 1 223 ? 25.393 14.348 -7.809 1.00 87.44 223 LYS A C 1
ATOM 1755 O O . LYS A 1 223 ? 24.721 14.798 -8.736 1.00 87.44 223 LYS A O 1
ATOM 1760 N N . SER A 1 224 ? 26.529 14.913 -7.402 1.00 91.62 224 SER A N 1
ATOM 1761 C CA . SER A 1 224 ? 27.158 16.065 -8.064 1.00 91.62 224 SER A CA 1
ATOM 1762 C C . SER A 1 224 ? 27.685 15.723 -9.455 1.00 91.62 224 SER A C 1
ATOM 1764 O O . SER A 1 224 ? 27.520 16.524 -10.366 1.00 91.62 224 SER A O 1
ATOM 1766 N N . SER A 1 225 ? 28.280 14.544 -9.649 1.00 90.81 225 SER A N 1
ATOM 1767 C CA . SER A 1 225 ? 28.817 14.147 -10.961 1.00 90.81 225 SER A CA 1
ATOM 1768 C C . SER A 1 225 ? 27.739 13.766 -11.987 1.00 90.81 225 SER A C 1
ATOM 1770 O O . SER A 1 225 ? 27.949 13.972 -13.179 1.00 90.81 225 SER A O 1
ATOM 1772 N N . ILE A 1 226 ? 26.583 13.249 -11.550 1.00 83.62 226 ILE A N 1
ATOM 1773 C CA . ILE A 1 226 ? 25.490 12.813 -12.444 1.00 83.62 226 ILE A CA 1
ATOM 1774 C C . ILE A 1 226 ? 24.422 13.905 -12.661 1.00 83.62 226 ILE A C 1
ATOM 1776 O O . ILE A 1 226 ? 23.788 13.944 -13.714 1.00 83.62 226 ILE A O 1
ATOM 1780 N N . ASP A 1 227 ? 24.193 14.786 -11.683 1.00 81.31 227 ASP A N 1
ATOM 1781 C CA . ASP A 1 227 ? 23.175 15.846 -11.738 1.00 81.31 227 ASP A CA 1
ATOM 1782 C C . ASP A 1 227 ? 23.666 17.105 -10.998 1.00 81.31 227 ASP A C 1
ATOM 1784 O O . ASP A 1 227 ? 23.144 17.472 -9.938 1.00 81.31 227 ASP A O 1
ATOM 1788 N N . ALA A 1 228 ? 24.702 17.736 -11.564 1.00 86.44 228 ALA A N 1
ATOM 1789 C CA . ALA A 1 228 ? 25.393 18.914 -11.025 1.00 86.44 228 ALA A CA 1
ATOM 1790 C C . ALA A 1 228 ? 24.474 20.138 -10.859 1.00 86.44 228 ALA A C 1
ATOM 1792 O O . ALA A 1 228 ? 24.495 20.795 -9.820 1.00 86.44 228 ALA A O 1
ATOM 1793 N N . GLU A 1 229 ? 23.607 20.406 -11.843 1.00 88.06 229 GLU A N 1
ATOM 1794 C CA . GLU A 1 229 ? 22.604 21.487 -11.791 1.00 88.06 229 GLU A CA 1
ATOM 1795 C C . GLU A 1 229 ? 21.500 21.236 -10.745 1.00 88.06 229 GLU A C 1
ATOM 1797 O O . GLU A 1 229 ? 20.678 22.111 -10.456 1.00 88.06 229 GLU A O 1
ATOM 1802 N N . ASN A 1 230 ? 21.479 20.039 -10.150 1.00 81.25 230 ASN A N 1
ATOM 1803 C CA . ASN A 1 230 ? 20.491 19.601 -9.177 1.00 81.25 230 ASN A CA 1
ATOM 1804 C C . ASN A 1 230 ? 19.054 19.715 -9.724 1.0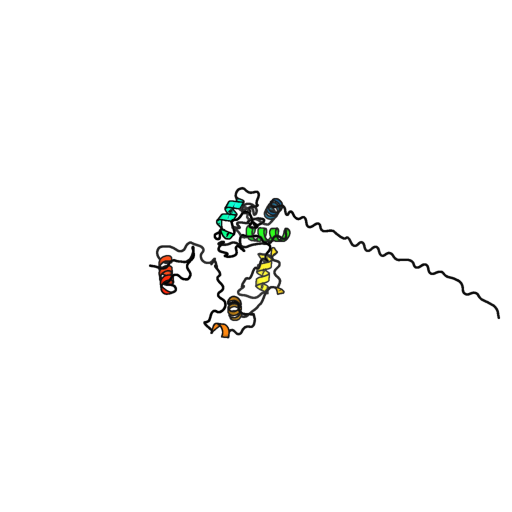0 81.25 230 ASN A C 1
ATOM 1806 O O . ASN A 1 230 ? 18.147 20.277 -9.090 1.00 81.25 230 ASN A O 1
ATOM 1810 N N . PHE A 1 231 ? 18.865 19.181 -10.932 1.00 79.25 231 PHE A N 1
ATOM 1811 C CA . PHE A 1 231 ? 17.599 19.093 -11.649 1.00 79.25 231 PHE A CA 1
ATOM 1812 C C . PHE A 1 231 ? 16.586 18.230 -10.882 1.00 79.25 231 PHE A C 1
ATOM 1814 O O . PHE A 1 231 ? 15.428 18.618 -10.737 1.00 79.25 231 PHE A O 1
ATOM 1821 N N . TRP A 1 232 ? 17.020 17.108 -10.295 1.00 68.69 232 TRP A N 1
ATOM 1822 C CA . TRP A 1 232 ? 16.146 16.165 -9.574 1.00 68.69 232 TRP A CA 1
ATOM 1823 C C . TRP A 1 232 ? 15.896 16.531 -8.094 1.00 68.69 232 TRP A C 1
ATOM 1825 O O . TRP A 1 232 ? 15.534 15.675 -7.274 1.00 68.69 232 TRP A O 1
ATOM 1835 N N . ARG A 1 233 ? 16.088 17.805 -7.725 1.00 73.31 233 ARG A N 1
ATOM 1836 C CA . ARG A 1 233 ? 15.977 18.290 -6.339 1.00 73.31 233 ARG A CA 1
ATOM 1837 C C . ARG A 1 233 ? 14.575 18.124 -5.742 1.00 73.31 233 ARG A C 1
ATOM 1839 O O . ARG A 1 233 ? 13.569 18.469 -6.355 1.00 73.31 233 ARG A O 1
ATOM 1846 N N . ASN A 1 234 ? 14.514 17.650 -4.501 1.00 69.62 234 ASN A N 1
ATOM 1847 C CA . ASN A 1 234 ? 13.334 17.695 -3.630 1.00 69.62 234 ASN A CA 1
ATOM 1848 C C . ASN A 1 234 ? 13.769 17.619 -2.154 1.00 69.62 234 ASN A C 1
ATOM 1850 O O . ASN A 1 234 ? 14.933 17.375 -1.862 1.00 69.62 234 ASN A O 1
ATOM 1854 N N . GLU A 1 235 ? 12.838 17.754 -1.211 1.00 57.94 235 GLU A N 1
ATOM 1855 C CA . GLU A 1 235 ? 13.105 17.730 0.244 1.00 57.94 235 GLU A CA 1
ATOM 1856 C C . GLU A 1 235 ? 13.832 16.468 0.756 1.00 57.94 235 GLU A C 1
ATOM 1858 O O . GLU A 1 235 ? 14.332 16.453 1.875 1.00 57.94 235 GLU A O 1
ATOM 1863 N N . GLN A 1 236 ? 13.868 15.390 -0.038 1.00 60.38 236 GLN A N 1
ATOM 1864 C CA . GLN A 1 236 ? 14.573 14.141 0.277 1.00 60.38 236 GLN A CA 1
ATOM 1865 C C . GLN A 1 236 ? 15.528 13.701 -0.849 1.00 60.38 236 GLN A C 1
ATOM 1867 O O . GLN A 1 236 ? 15.927 12.538 -0.890 1.00 60.38 236 GLN A O 1
ATOM 1872 N N . SER A 1 237 ? 15.892 14.590 -1.783 1.00 72.06 237 SER A N 1
ATOM 1873 C CA . SER A 1 237 ? 17.038 14.337 -2.665 1.00 72.06 237 SER A CA 1
ATOM 1874 C C . SER A 1 237 ? 18.332 14.530 -1.885 1.00 72.06 237 SER A C 1
ATOM 1876 O O . SER A 1 237 ? 18.463 15.503 -1.143 1.00 72.06 237 SER A O 1
ATOM 1878 N N . ILE A 1 238 ? 19.312 13.665 -2.127 1.00 82.38 238 ILE A N 1
ATOM 1879 C CA . ILE A 1 238 ? 20.695 13.914 -1.714 1.00 82.38 238 ILE A CA 1
ATOM 1880 C C . ILE A 1 238 ? 21.146 15.238 -2.369 1.00 82.38 238 ILE A C 1
ATOM 1882 O O . ILE A 1 238 ? 20.831 15.455 -3.546 1.00 82.38 238 ILE A O 1
ATOM 1886 N N . PRO A 1 239 ? 21.780 16.164 -1.626 1.00 85.44 239 PRO A N 1
ATOM 1887 C CA . PRO A 1 239 ? 22.234 17.429 -2.186 1.00 85.44 239 PRO A CA 1
ATOM 1888 C C . PRO A 1 239 ? 23.410 17.212 -3.145 1.00 85.44 239 PRO A C 1
ATOM 1890 O O . PRO A 1 239 ? 24.050 16.164 -3.144 1.00 85.44 239 PRO A O 1
ATOM 1893 N N . VAL A 1 240 ? 23.705 18.234 -3.943 1.00 89.62 240 VAL A N 1
ATOM 1894 C CA . VAL A 1 240 ? 24.997 18.366 -4.626 1.00 89.62 240 VAL A CA 1
ATOM 1895 C C . VAL A 1 240 ? 25.974 19.096 -3.703 1.00 89.62 240 VAL A C 1
ATOM 1897 O O . VAL A 1 240 ? 25.559 20.011 -2.982 1.00 89.62 240 VAL A O 1
ATOM 1900 N N . ARG A 1 241 ? 27.264 18.746 -3.753 1.00 85.94 241 ARG A N 1
ATOM 1901 C CA . ARG A 1 241 ? 28.328 19.692 -3.386 1.00 85.94 241 ARG A CA 1
ATOM 1902 C C . ARG A 1 241 ? 28.222 20.920 -4.294 1.00 85.94 241 ARG A C 1
ATOM 1904 O O . ARG A 1 241 ? 27.933 20.786 -5.484 1.00 85.94 241 ARG A O 1
ATOM 1911 N N . ARG A 1 242 ? 28.409 22.087 -3.684 1.00 70.62 242 ARG A N 1
ATOM 1912 C CA . ARG A 1 242 ? 28.513 23.412 -4.304 1.00 70.62 242 ARG A CA 1
ATOM 1913 C C . ARG A 1 242 ? 29.921 23.938 -4.069 1.00 70.62 242 ARG A C 1
ATOM 1915 O O . ARG A 1 242 ? 30.480 23.540 -3.023 1.00 70.62 242 ARG A O 1
#

Organism: Thlaspi arvense (NCBI:txid13288)

Nearest PDB structures (foldseek):
  3vte-assembly1_A  TM=8.851E-01  e=6.467E-07  Cannabis sativa
  4pwb-assembly1_A  TM=8.988E-01  e=7.299E-07  Phleum pratense
  4pve-assembly1_A  TM=8.979E-01  e=9.877E-07  Phleum pratense
  4pvh-assembly1_A  TM=8.913E-01  e=1.337E-06  Phleum pratense
  8ate-assembly1_A  TM=4.737E-01  e=1.436E-09  Citrus sinensis

Mean predicted aligned error: 15.57 Å

Secondary structure (DSSP, 8-state):
-----PPP--------------------------HHHHHHHHTTS--BTTB-GGGGEE-TTSTTHHHHHHTT---GGG-STTSPPPS-EE---SHHHHHHHHHHHHHTT------SS---TT-TTT--S----------SS-HHHHHHHHHHH-GGG---GGG-----HHHHHHHHTTPPTT--GGGGG-----S--------SS--SPPPIIIIIHHHHHHHHHH-TT-TT--TTSPPPP-

InterPro domains:
  IPR012951 Berberine/berberine-like [PF08031] (214-239)
  IPR016167 FAD-binding, type PCMH, subdomain 1 [G3DSA:3.30.43.10] (26-140)
  IPR016169 FAD-binding, type PCMH, subdomain 2 [G3DSA:3.30.465.10] (186-242)
  IPR036318 FAD-binding, type PCMH-like superfamily [SSF56176] (54-129)

pLDDT: mean 76.59, std 17.72, range [28.77, 95.12]

Solvent-accessible surface area (backbone atoms only — not comparable to full-atom values): 16062 Å² total; per-residue (Å²): 138,85,88,82,85,84,78,88,78,85,79,73,80,78,76,79,76,78,77,72,80,73,76,79,70,75,74,72,75,71,89,68,81,54,58,68,55,52,39,60,39,20,64,69,35,74,54,50,98,92,48,58,39,36,81,45,47,36,33,86,86,43,89,58,28,66,57,64,56,52,79,44,54,76,60,63,91,59,77,42,95,85,45,47,63,62,75,58,47,72,65,63,87,54,68,39,36,49,46,24,51,50,39,40,28,57,74,70,72,49,87,68,60,81,60,88,80,33,85,45,93,84,38,69,44,69,46,47,84,80,76,86,73,79,87,90,82,85,73,100,68,57,67,70,60,49,47,53,50,39,58,71,72,42,51,70,73,64,80,51,75,90,79,53,82,91,73,57,74,70,54,49,54,45,42,76,65,72,46,66,88,87,61,64,71,70,62,77,75,53,88,77,80,80,72,83,79,90,74,94,82,83,72,76,86,66,80,64,85,79,54,66,86,56,64,46,51,54,49,19,54,55,36,26,75,76,39,62,88,47,79,83,65,53,102,82,44,80,56,53,76,129

Foldseek 3D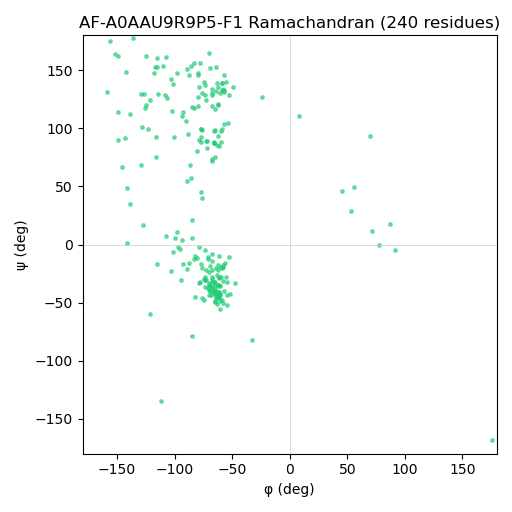i:
DDDDDDDDDDPDPPPPPPPPPPPPPVVPPPPDDDLVVLLVQQQVFDDDPVGRLSVQKAAPPDPCQLVVLVVQAPPCVQVDPPFAFARMDGPDDDLSNVQSNLQSCLVSVHADADGDRNPDPVSRRGTDPDDHDDDDDDDPDDPVVVVVCCCVRPVSVVDDPVNDDDDDPLQVVCVVLPHDRPPDSCVVVDPDSPDDDDDDDDDPVCVDDDDCPPVLVVVLDVCCVVPVVCPVDDPPDRHHDD

Radius of gyration: 29.49 Å; Cα contacts (8 Å, |Δi|>4): 189; chains: 1; bounding box: 112×65×60 Å

Sequence (242 aa):
MIPKRKNSNKMEKLLVLSLLLISTSIATSQSVTDPVAFLRCLDRQPTDPTSPNSAVAYIPTNSSFTAVLRRRIPNLRFDKPTTPKPFAIVAAATWTHIQAALGCAREFSLQVRIRSGGHDFEGLSYTSTTVLASFIGMYLGRSDKMLTVMNRDFPELKLKVTDCTEMRWIDSVVFWAGYPIGTPTSVLLNPKITNKLFMKRKSDYVKSPISRTDNFERLVDIKSSIDAENFWRNEQSIPVRR